Protein AF-0000000079738239 (afdb_homodimer)

Secondary structure (DSSP, 8-state):
------------TTSHHHHHHHHHHHHHHHHHH----EEEEEETHHHHHHHHHGGG-TTEEEEEEES---SHHHHHHHHHHHHHHHH--S-EEEEEETT-SSS-HHHHHHHHTT--S-EEEEEETT--HHHHTSGGGHHHHHHHHHHHHHH-/------------TTSHHHHHHHHHHHHHHHHHH----EEEEEETHHHHHHHHHGGG-TTEEEEEEES---SHHHHHHHHHHHHHHHH--S-EEEEEETT-SSS-HHHHHHHHTT--S-EEEEEETT--HHHHTSGGGHHHHHHHHHHHHHH-

Radius of gyration: 19.68 Å; Cα contacts (8 Å, |Δi|>4): 559; chains: 2; bounding box: 72×51×42 Å

Structure (mmCIF, N/CA/C/O backbone):
data_AF-0000000079738239-model_v1
#
loop_
_entity.id
_entity.type
_entity.pdbx_description
1 polymer 'KANL3/Tex30 alpha/beta hydrolase-like domain-containing protein'
#
loop_
_atom_site.group_PDB
_atom_site.id
_atom_site.type_symbol
_atom_site.label_atom_id
_atom_site.label_alt_id
_atom_site.label_comp_id
_atom_site.label_asym_id
_atom_site.label_entity_id
_atom_site.label_seq_id
_atom_site.pdbx_PDB_ins_code
_atom_site.Cartn_x
_atom_site.Cartn_y
_atom_site.Cartn_z
_atom_site.occupancy
_atom_site.B_iso_or_equiv
_atom_site.auth_seq_id
_atom_site.auth_comp_id
_atom_site.auth_asym_id
_atom_site.auth_atom_id
_atom_site.pdbx_PDB_model_num
ATOM 1 N N . MET A 1 1 ? -34.75 -11 -15.609 1 19.75 1 MET A N 1
ATOM 2 C CA . MET A 1 1 ? -34.906 -10.289 -14.344 1 19.75 1 MET A CA 1
ATOM 3 C C . MET A 1 1 ? -33.781 -10.656 -13.383 1 19.75 1 MET A C 1
ATOM 5 O O . MET A 1 1 ? -33.844 -11.695 -12.711 1 19.75 1 MET A O 1
ATOM 9 N N . ARG A 1 2 ? -32.5 -10.789 -13.594 1 22.62 2 ARG A N 1
ATOM 10 C CA . ARG A 1 2 ? -31.469 -11.602 -12.977 1 22.62 2 ARG A CA 1
ATOM 11 C C . ARG A 1 2 ? -31.172 -11.133 -11.555 1 22.62 2 ARG A C 1
ATOM 13 O O . ARG A 1 2 ? -31.281 -9.938 -11.258 1 22.62 2 ARG A O 1
ATOM 20 N N . GLY A 1 3 ? -31.328 -11.898 -10.414 1 23.42 3 GLY A N 1
ATOM 21 C CA . GLY A 1 3 ? -31.375 -11.695 -8.977 1 23.42 3 GLY A CA 1
ATOM 22 C C . GLY A 1 3 ? -30.156 -10.977 -8.43 1 23.42 3 GLY A C 1
ATOM 23 O O . GLY A 1 3 ? -29.016 -11.305 -8.789 1 23.42 3 GLY A O 1
ATOM 24 N N . ALA A 1 4 ? -30.125 -9.68 -8.102 1 28.42 4 ALA A N 1
ATOM 25 C CA . ALA A 1 4 ? -29.266 -8.797 -7.328 1 28.42 4 ALA A CA 1
ATOM 26 C C . ALA A 1 4 ? -28.828 -9.461 -6.027 1 28.42 4 ALA A C 1
ATOM 28 O O . ALA A 1 4 ? -29.578 -9.484 -5.051 1 28.42 4 ALA A O 1
ATOM 29 N N . GLY A 1 5 ? -28.297 -10.633 -5.973 1 27.19 5 GLY A N 1
ATOM 30 C CA . GLY A 1 5 ? -28 -11.312 -4.719 1 27.19 5 GLY A CA 1
ATOM 31 C C . GLY A 1 5 ? -27.188 -10.469 -3.758 1 27.19 5 GLY A C 1
ATOM 32 O O . GLY A 1 5 ? -26.266 -9.773 -4.172 1 27.19 5 GLY A O 1
ATOM 33 N N . ARG A 1 6 ? -27.719 -9.945 -2.582 1 29.62 6 ARG A N 1
ATOM 34 C CA . ARG A 1 6 ? -27.297 -9.219 -1.387 1 29.62 6 ARG A CA 1
ATOM 35 C C . ARG A 1 6 ? -25.953 -9.75 -0.871 1 29.62 6 ARG A C 1
ATOM 37 O O . ARG A 1 6 ? -25.875 -10.883 -0.384 1 29.62 6 ARG A O 1
ATOM 44 N N . SER A 1 7 ? -24.938 -9.695 -1.582 1 32.03 7 SER A N 1
ATOM 45 C CA . SER A 1 7 ? -23.703 -10.117 -0.936 1 32.03 7 SER A CA 1
ATOM 46 C C . SER A 1 7 ? -23.531 -9.453 0.425 1 32.03 7 SER A C 1
ATOM 48 O O . SER A 1 7 ? -23.375 -8.234 0.511 1 32.03 7 SER A O 1
ATOM 50 N N . THR A 1 8 ? -24.219 -9.68 1.396 1 33.97 8 THR A N 1
ATOM 51 C CA . THR A 1 8 ? -24.203 -9.297 2.803 1 33.97 8 THR A CA 1
ATOM 52 C C . THR A 1 8 ? -22.797 -9.383 3.379 1 33.97 8 THR A C 1
ATOM 54 O O . THR A 1 8 ? -22.625 -9.484 4.594 1 33.97 8 THR A O 1
ATOM 57 N N . GLY A 1 9 ? -21.766 -9.492 2.582 1 34.25 9 GLY A N 1
ATOM 58 C CA . GLY A 1 9 ? -20.484 -9.75 3.213 1 34.25 9 GLY A CA 1
ATOM 59 C C . GLY A 1 9 ? -20.016 -8.602 4.082 1 34.25 9 GLY A C 1
ATOM 60 O O . GLY A 1 9 ? -20.156 -7.43 3.713 1 34.25 9 GLY A O 1
ATOM 61 N N . ARG A 1 10 ? -20.219 -8.766 5.309 1 40.03 10 ARG A N 1
ATOM 62 C CA . ARG A 1 10 ? -19.625 -7.844 6.273 1 40.03 10 ARG A CA 1
ATOM 63 C C . ARG A 1 10 ? -18.203 -7.461 5.863 1 40.03 10 ARG A C 1
ATOM 65 O O . ARG A 1 10 ? -17.406 -8.32 5.477 1 40.03 10 ARG A O 1
ATOM 72 N N . PRO A 1 11 ? -18.031 -6.191 5.535 1 48.28 11 PRO A N 1
ATOM 73 C CA . PRO A 1 11 ? -16.672 -5.77 5.18 1 48.28 11 PRO A CA 1
ATOM 74 C C . PRO A 1 11 ? -15.602 -6.379 6.082 1 48.28 11 PRO A C 1
ATOM 76 O O . PRO A 1 11 ? -15.781 -6.441 7.301 1 48.28 11 PRO A O 1
ATOM 79 N N . SER A 1 12 ? -14.883 -7.473 5.578 1 50.94 12 SER A N 1
ATOM 80 C CA . SER A 1 12 ? -13.82 -8.102 6.355 1 50.94 12 SER A CA 1
ATOM 81 C C . SER A 1 12 ? -12.727 -7.098 6.711 1 50.94 12 SER A C 1
ATOM 83 O O . SER A 1 12 ? -12.352 -6.262 5.887 1 50.94 12 SER A O 1
ATOM 85 N N . ILE A 1 13 ? -12.391 -6.938 7.988 1 61.56 13 ILE A N 1
ATOM 86 C CA . ILE A 1 13 ? -11.414 -5.984 8.5 1 61.56 13 ILE A CA 1
ATOM 87 C C . ILE A 1 13 ? -10 -6.48 8.195 1 61.56 13 ILE A C 1
ATOM 89 O O . ILE A 1 13 ? -9.016 -5.895 8.656 1 61.56 13 ILE A O 1
ATOM 93 N N . THR A 1 14 ? -9.93 -7.609 7.301 1 69.25 14 THR A N 1
ATOM 94 C CA . THR A 1 14 ? -8.594 -8.133 7.012 1 69.25 14 THR A CA 1
ATOM 95 C C . THR A 1 14 ? -8.305 -8.062 5.512 1 69.25 14 THR A C 1
ATOM 97 O O . THR A 1 14 ? -7.34 -8.656 5.035 1 69.25 14 THR A O 1
ATOM 100 N N . GLY A 1 15 ? -9.164 -7.488 4.758 1 79.19 15 GLY A N 1
ATOM 101 C CA . GLY A 1 15 ? -8.898 -7.312 3.34 1 79.19 15 GLY A CA 1
ATOM 102 C C . GLY A 1 15 ? -9.422 -8.453 2.488 1 79.19 15 GLY A C 1
ATOM 103 O O . GLY A 1 15 ? -9.141 -8.523 1.29 1 79.19 15 GLY A O 1
ATOM 104 N N . PHE A 1 16 ? -10.203 -9.375 3.027 1 84.25 16 PHE A N 1
ATOM 105 C CA . PHE A 1 16 ? -10.672 -10.508 2.242 1 84.25 16 PHE A CA 1
ATOM 106 C C . PHE A 1 16 ? -11.711 -10.07 1.219 1 84.25 16 PHE A C 1
ATOM 108 O O . PHE A 1 16 ? -11.828 -10.664 0.144 1 84.25 16 PHE A O 1
ATOM 115 N N . SER A 1 17 ? -12.469 -9.07 1.578 1 86.56 17 SER A N 1
ATOM 116 C CA . SER A 1 17 ? -13.375 -8.531 0.57 1 86.56 17 SER A CA 1
ATOM 117 C C . SER A 1 17 ? -12.602 -8.008 -0.64 1 86.56 17 SER A C 1
ATOM 119 O O . SER A 1 17 ? -13.07 -8.125 -1.775 1 86.56 17 SER A O 1
ATOM 121 N N . GLU A 1 18 ? -11.453 -7.57 -0.411 1 90.31 18 GLU A N 1
ATOM 122 C CA . GLU A 1 18 ? -10.586 -7.078 -1.482 1 90.31 18 GLU A CA 1
ATOM 123 C C . GLU A 1 18 ? -10.125 -8.211 -2.387 1 90.31 18 GLU A C 1
ATOM 125 O O . GLU A 1 18 ? -9.898 -8.016 -3.582 1 90.31 18 GLU A O 1
ATOM 130 N N . VAL A 1 19 ? -10.016 -9.414 -1.801 1 94.44 19 VAL A N 1
ATOM 131 C CA . VAL A 1 19 ? -9.625 -10.578 -2.596 1 94.44 19 VAL A CA 1
ATOM 132 C C . VAL A 1 19 ? -10.703 -10.875 -3.637 1 94.44 19 VAL A C 1
ATOM 134 O O . VAL A 1 19 ? -10.391 -11.133 -4.801 1 94.44 19 VAL A O 1
ATOM 137 N N . ASN A 1 20 ? -11.914 -10.734 -3.201 1 92.62 20 ASN A N 1
ATOM 138 C CA . ASN A 1 20 ? -13.031 -10.961 -4.117 1 92.62 20 ASN A CA 1
ATOM 139 C C . ASN A 1 20 ? -13.031 -9.953 -5.262 1 92.62 20 ASN A C 1
ATOM 141 O O . ASN A 1 20 ? -13.422 -10.273 -6.383 1 92.62 20 ASN A O 1
ATOM 145 N N . ASP A 1 21 ? -12.648 -8.766 -4.973 1 90.38 21 ASP A N 1
ATOM 146 C CA . ASP A 1 21 ? -12.539 -7.75 -6.02 1 90.38 21 ASP A CA 1
ATOM 147 C C . ASP A 1 21 ? -11.523 -8.164 -7.078 1 90.38 21 ASP A C 1
ATOM 149 O O . ASP A 1 21 ? -11.758 -8 -8.273 1 90.38 21 ASP A O 1
ATOM 153 N N . VAL A 1 22 ? -10.391 -8.75 -6.66 1 94.5 22 VAL A N 1
ATOM 154 C CA . VAL A 1 22 ? -9.359 -9.211 -7.582 1 94.5 22 VAL A CA 1
ATOM 155 C C . VAL A 1 22 ? -9.914 -10.344 -8.445 1 94.5 22 VAL A C 1
ATOM 157 O O . VAL A 1 22 ? -9.758 -10.328 -9.672 1 94.5 22 VAL A O 1
ATOM 160 N N . VAL A 1 23 ? -10.617 -11.234 -7.781 1 96 23 VAL A N 1
ATOM 161 C CA . VAL A 1 23 ? -11.195 -12.375 -8.492 1 96 23 VAL A CA 1
ATOM 162 C C . VAL A 1 23 ? -12.211 -11.875 -9.523 1 96 23 VAL A C 1
ATOM 164 O O . VAL A 1 23 ? -12.18 -12.305 -10.68 1 96 23 VAL A O 1
ATOM 167 N N . SER A 1 24 ? -12.977 -10.922 -9.133 1 92.94 24 SER A N 1
ATOM 168 C CA . SER A 1 24 ? -14.023 -10.391 -10.008 1 92.94 24 SER A CA 1
ATOM 169 C C . SER A 1 24 ? -13.414 -9.703 -11.227 1 92.94 24 SER A C 1
ATOM 171 O O . SER A 1 24 ? -13.922 -9.852 -12.344 1 92.94 24 SER A O 1
ATOM 173 N N . VAL A 1 25 ? -12.367 -8.977 -11.062 1 92.88 25 VAL A N 1
ATOM 174 C CA . VAL A 1 25 ? -11.719 -8.273 -12.164 1 92.88 25 VAL A CA 1
ATOM 175 C C . VAL A 1 25 ? -11.102 -9.289 -13.133 1 92.88 25 VAL A C 1
ATOM 177 O O . VAL A 1 25 ? -11.188 -9.117 -14.352 1 92.88 25 VAL A O 1
ATOM 180 N N . CYS A 1 26 ? -10.531 -10.367 -12.609 1 95.44 26 CYS A N 1
ATOM 181 C CA . CYS A 1 26 ? -9.961 -11.406 -13.461 1 95.44 26 CYS A CA 1
ATOM 182 C C . CYS A 1 26 ? -11.047 -12.102 -14.273 1 95.44 26 CYS A C 1
ATOM 184 O O . CYS A 1 26 ? -10.883 -12.336 -15.469 1 95.44 26 CYS A O 1
ATOM 186 N N . GLN A 1 27 ? -12.109 -12.391 -13.594 1 95.94 27 GLN A N 1
ATOM 187 C CA . GLN A 1 27 ? -13.227 -13.031 -14.289 1 95.94 27 GLN A CA 1
ATOM 188 C C . GLN A 1 27 ? -13.781 -12.125 -15.383 1 95.94 27 GLN A C 1
ATOM 190 O O . GLN A 1 27 ? -14.078 -12.594 -16.484 1 95.94 27 GLN A O 1
ATOM 195 N N . TRP A 1 28 ? -13.914 -10.859 -15.023 1 92.19 28 TRP A N 1
ATOM 196 C CA . TRP A 1 28 ? -14.367 -9.891 -16.016 1 92.19 28 TRP A CA 1
ATOM 197 C C . TRP A 1 28 ? -13.438 -9.875 -17.219 1 92.19 28 TRP A C 1
ATOM 199 O O . TRP A 1 28 ? -13.898 -9.883 -18.359 1 92.19 28 TRP A O 1
ATOM 209 N N . ALA A 1 29 ? -12.133 -9.891 -17.031 1 94.25 29 ALA A N 1
ATOM 210 C CA . ALA A 1 29 ? -11.133 -9.852 -18.109 1 94.25 29 ALA A CA 1
ATOM 211 C C . ALA A 1 29 ? -11.211 -11.109 -18.969 1 94.25 29 ALA A C 1
ATOM 213 O O . ALA A 1 29 ? -11.109 -11.039 -20.188 1 94.25 29 ALA A O 1
ATOM 214 N N . THR A 1 30 ? -11.398 -12.227 -18.281 1 95.69 30 THR A N 1
ATOM 215 C CA . THR A 1 30 ? -11.516 -13.484 -19 1 95.69 30 THR A CA 1
ATOM 216 C C . THR A 1 30 ? -12.75 -13.492 -19.891 1 95.69 30 THR A C 1
ATOM 218 O O . THR A 1 30 ? -12.68 -13.883 -21.062 1 95.69 30 THR A O 1
ATOM 221 N N . ARG A 1 31 ? -13.773 -12.953 -19.391 1 95.44 31 ARG A N 1
ATOM 222 C CA . ARG A 1 31 ? -15.055 -13 -20.078 1 95.44 31 ARG A CA 1
ATOM 223 C C . ARG A 1 31 ? -15.125 -11.945 -21.172 1 95.44 31 ARG A C 1
ATOM 225 O O . ARG A 1 31 ? -15.648 -12.203 -22.266 1 95.44 31 ARG A O 1
ATOM 232 N N . ASN A 1 32 ? -14.531 -10.789 -20.938 1 93.81 32 ASN A N 1
ATOM 233 C CA . ASN A 1 32 ? -14.789 -9.656 -21.812 1 93.81 32 ASN A CA 1
ATOM 234 C C . ASN A 1 32 ? -13.602 -9.367 -22.719 1 93.81 32 ASN A C 1
ATOM 236 O O . ASN A 1 32 ? -13.758 -8.758 -23.781 1 93.81 32 ASN A O 1
ATOM 240 N N . LEU A 1 33 ? -12.445 -9.805 -22.328 1 94.06 33 LEU A N 1
ATOM 241 C CA . LEU A 1 33 ? -11.242 -9.523 -23.109 1 94.06 33 LEU A CA 1
ATOM 242 C C . LEU A 1 33 ? -10.602 -10.812 -23.609 1 94.06 33 LEU A C 1
ATOM 244 O O . LEU A 1 33 ? -9.531 -10.773 -24.219 1 94.06 33 LEU A O 1
ATOM 248 N N . ASN A 1 34 ? -11.172 -11.891 -23.266 1 95 34 ASN A N 1
ATOM 249 C CA . ASN A 1 34 ? -10.641 -13.195 -23.625 1 95 34 ASN A CA 1
ATOM 250 C C . ASN A 1 34 ? -9.234 -13.398 -23.062 1 95 34 ASN A C 1
ATOM 252 O O . ASN A 1 34 ? -8.367 -13.961 -23.734 1 95 34 ASN A O 1
ATOM 256 N N . ALA A 1 35 ? -9.016 -12.891 -21.906 1 93 35 ALA A N 1
ATOM 257 C CA . ALA A 1 35 ? -7.734 -13.086 -21.234 1 93 35 ALA A CA 1
ATOM 258 C C . ALA A 1 35 ? -7.598 -14.516 -20.719 1 93 35 ALA A C 1
ATOM 260 O O . ALA A 1 35 ? -8.312 -14.93 -19.812 1 93 35 ALA A O 1
ATOM 261 N N . ASN A 1 36 ? -6.672 -15.195 -21.266 1 95.56 36 ASN A N 1
ATOM 262 C CA . ASN A 1 36 ? -6.531 -16.594 -20.891 1 95.56 36 ASN A CA 1
ATOM 263 C C . ASN A 1 36 ? -5.23 -16.844 -20.141 1 95.56 36 ASN A C 1
ATOM 265 O O . ASN A 1 36 ? -4.988 -17.953 -19.656 1 95.56 36 ASN A O 1
ATOM 269 N N . ARG A 1 37 ? -4.359 -15.891 -20.109 1 97.38 37 ARG A N 1
ATOM 270 C CA . ARG A 1 37 ? -3.143 -15.883 -19.312 1 97.38 37 ARG A CA 1
ATOM 271 C C . ARG A 1 37 ? -3.014 -14.578 -18.531 1 97.38 37 ARG A C 1
ATOM 273 O O . ARG A 1 37 ? -2.846 -13.508 -19.125 1 97.38 37 ARG A O 1
ATOM 280 N N . ILE A 1 38 ? -3.078 -14.68 -17.234 1 97.44 38 ILE A N 1
ATOM 281 C CA . ILE A 1 38 ? -3.09 -13.492 -16.391 1 97.44 38 ILE A CA 1
ATOM 282 C C . ILE A 1 38 ? -1.938 -13.562 -15.383 1 97.44 38 ILE A C 1
ATOM 284 O O . ILE A 1 38 ? -1.683 -14.617 -14.797 1 97.44 38 ILE A O 1
ATOM 288 N N . LEU A 1 39 ? -1.165 -12.562 -15.305 1 98.62 39 LEU A N 1
ATOM 289 C CA . LEU A 1 39 ? -0.191 -12.375 -14.234 1 98.62 39 LEU A CA 1
ATOM 290 C C . LEU A 1 39 ? -0.732 -11.43 -13.164 1 98.62 39 LEU A C 1
ATOM 292 O O . LEU A 1 39 ? -1.151 -10.312 -13.477 1 98.62 39 LEU A O 1
ATOM 296 N N . LEU A 1 40 ? -0.813 -11.859 -11.945 1 98.31 40 LEU A N 1
ATOM 297 C CA . LEU A 1 40 ? -1.157 -10.953 -10.859 1 98.31 40 LEU A CA 1
ATOM 298 C C . LEU A 1 40 ? 0.093 -10.289 -10.281 1 98.31 40 LEU A C 1
ATOM 300 O O . LEU A 1 40 ? 1.085 -10.969 -10 1 98.31 40 LEU A O 1
ATOM 304 N N . VAL A 1 41 ? 0.084 -8.977 -10.227 1 97.81 41 VAL A N 1
ATOM 305 C CA . VAL A 1 41 ? 1.136 -8.188 -9.594 1 97.81 41 VAL A CA 1
ATOM 306 C C . VAL A 1 41 ? 0.562 -7.41 -8.414 1 97.81 41 VAL A C 1
ATOM 308 O O . VAL A 1 41 ? -0.485 -6.766 -8.531 1 97.81 41 VAL A O 1
ATOM 311 N N . GLY A 1 42 ? 1.183 -7.566 -7.246 1 96.38 42 GLY A N 1
ATOM 312 C CA . GLY A 1 42 ? 0.757 -6.816 -6.074 1 96.38 42 GLY A CA 1
ATOM 313 C C . GLY A 1 42 ? 1.908 -6.172 -5.328 1 96.38 42 GLY A C 1
ATOM 314 O O . GLY A 1 42 ? 3.008 -6.727 -5.27 1 96.38 42 GLY A O 1
ATOM 315 N N . SER A 1 43 ? 1.628 -5.008 -4.773 1 94.5 43 SER A N 1
ATOM 316 C CA . SER A 1 43 ? 2.611 -4.301 -3.959 1 94.5 43 SER A CA 1
ATOM 317 C C . SER A 1 43 ? 2.129 -4.145 -2.52 1 94.5 43 SER A C 1
ATOM 319 O O . SER A 1 43 ? 0.95 -3.875 -2.281 1 94.5 43 SER A O 1
ATOM 321 N N . SER A 1 44 ? 3.039 -4.293 -1.588 1 94.38 44 SER A N 1
ATOM 322 C CA . SER A 1 44 ? 2.756 -4.086 -0.171 1 94.38 44 SER A CA 1
ATOM 323 C C . SER A 1 44 ? 1.517 -4.863 0.264 1 94.38 44 SER A C 1
ATOM 325 O O . SER A 1 44 ? 1.439 -6.078 0.072 1 94.38 44 SER A O 1
ATOM 327 N N . ALA A 1 45 ? 0.497 -4.246 0.794 1 90.94 45 ALA A N 1
ATOM 328 C CA . ALA A 1 45 ? -0.743 -4.914 1.181 1 90.94 45 ALA A CA 1
ATOM 329 C C . ALA A 1 45 ? -1.423 -5.551 -0.028 1 90.94 45 ALA A C 1
ATOM 331 O O . ALA A 1 45 ? -2.057 -6.602 0.091 1 90.94 45 ALA A O 1
ATOM 332 N N . GLY A 1 46 ? -1.288 -4.891 -1.174 1 93.75 46 GLY A N 1
ATOM 333 C CA . GLY A 1 46 ? -1.842 -5.434 -2.404 1 93.75 46 GLY A CA 1
ATOM 334 C C . GLY A 1 46 ? -1.232 -6.766 -2.797 1 93.75 46 GLY A C 1
ATOM 335 O O . GLY A 1 46 ? -1.877 -7.578 -3.465 1 93.75 46 GLY A O 1
ATOM 336 N N . ALA A 1 47 ? 0.007 -6.957 -2.381 1 96.56 47 ALA A N 1
ATOM 337 C CA . ALA A 1 47 ? 0.648 -8.242 -2.652 1 96.56 47 ALA A CA 1
ATOM 338 C C . ALA A 1 47 ? -0.029 -9.367 -1.877 1 96.56 47 ALA A C 1
ATOM 340 O O . ALA A 1 47 ? -0.254 -10.453 -2.416 1 96.56 47 ALA A O 1
ATOM 341 N N . ALA A 1 48 ? -0.343 -9.109 -0.608 1 95.75 48 ALA A N 1
ATOM 342 C CA . ALA A 1 48 ? -1.03 -10.109 0.203 1 95.75 48 ALA A CA 1
ATOM 343 C C . ALA A 1 48 ? -2.404 -10.438 -0.376 1 95.75 48 ALA A C 1
ATOM 345 O O . ALA A 1 48 ? -2.785 -11.602 -0.467 1 95.75 48 ALA A O 1
ATOM 346 N N . ILE A 1 49 ? -3.08 -9.422 -0.812 1 95.06 49 ILE A N 1
ATOM 347 C CA . ILE A 1 49 ? -4.426 -9.578 -1.354 1 95.06 49 ILE A CA 1
ATOM 348 C C . ILE A 1 49 ? -4.363 -10.336 -2.682 1 95.06 49 ILE A C 1
ATOM 350 O O . ILE A 1 49 ? -5.051 -11.344 -2.863 1 95.06 49 ILE A O 1
ATOM 354 N N . ALA A 1 50 ? -3.541 -9.883 -3.607 1 97.25 50 ALA A N 1
ATOM 355 C CA . ALA A 1 50 ? -3.4 -10.531 -4.906 1 97.25 50 ALA A CA 1
ATOM 356 C C . ALA A 1 50 ? -2.936 -11.977 -4.754 1 97.25 50 ALA A C 1
ATOM 358 O O . ALA A 1 50 ? -3.426 -12.867 -5.445 1 97.25 50 ALA A O 1
ATOM 359 N N . GLY A 1 51 ? -2.043 -12.211 -3.803 1 98.25 51 GLY A N 1
ATOM 360 C CA . GLY A 1 51 ? -1.549 -13.555 -3.547 1 98.25 51 GLY A CA 1
ATOM 361 C C . GLY A 1 51 ? -2.635 -14.516 -3.098 1 98.25 51 GLY A C 1
ATOM 362 O O . GLY A 1 51 ? -2.57 -15.711 -3.383 1 98.25 51 GLY A O 1
ATOM 363 N N . SER A 1 52 ? -3.561 -14 -2.443 1 97.88 52 SER A N 1
ATOM 364 C CA . SER A 1 52 ? -4.664 -14.805 -1.938 1 97.88 52 SER A CA 1
ATOM 365 C C . SER A 1 52 ? -5.613 -15.211 -3.061 1 97.88 52 SER A C 1
ATOM 367 O O . SER A 1 52 ? -6.395 -16.156 -2.912 1 97.88 52 SER A O 1
ATOM 369 N N . ALA A 1 53 ? -5.551 -14.523 -4.191 1 97.56 53 ALA A N 1
ATOM 370 C CA . ALA A 1 53 ? -6.496 -14.734 -5.285 1 97.56 53 ALA A CA 1
ATOM 371 C C . ALA A 1 53 ? -5.918 -15.68 -6.336 1 97.56 53 ALA A C 1
ATOM 373 O O . ALA A 1 53 ? -6.641 -16.172 -7.207 1 97.56 53 ALA A O 1
ATOM 374 N N . VAL A 1 54 ? -4.672 -16.016 -6.27 1 98.5 54 VAL A N 1
ATOM 375 C CA . VAL A 1 54 ? -3.902 -16.625 -7.344 1 98.5 54 VAL A CA 1
ATOM 376 C C . VAL A 1 54 ? -4.566 -17.938 -7.773 1 98.5 54 VAL A C 1
ATOM 378 O O . VAL A 1 54 ? -4.816 -18.156 -8.961 1 98.5 54 VAL A O 1
ATOM 381 N N . ASP A 1 55 ? -5.004 -18.75 -6.797 1 98.38 55 ASP A N 1
ATOM 382 C CA . ASP A 1 55 ? -5.488 -20.078 -7.141 1 98.38 55 ASP A CA 1
ATOM 383 C C . ASP A 1 55 ? -7.004 -20.078 -7.332 1 98.38 55 ASP A C 1
ATOM 385 O O . ASP A 1 55 ? -7.602 -21.125 -7.602 1 98.38 55 ASP A O 1
ATOM 389 N N . GLN A 1 56 ? -7.598 -18.969 -7.207 1 97.62 56 GLN A N 1
ATOM 390 C CA . GLN A 1 56 ? -9.047 -18.875 -7.355 1 97.62 56 GLN A CA 1
ATOM 391 C C . GLN A 1 56 ? -9.438 -18.656 -8.812 1 97.62 56 GLN A C 1
ATOM 393 O O . GLN A 1 56 ? -10.617 -18.734 -9.164 1 97.62 56 GLN A O 1
ATOM 398 N N . ILE A 1 57 ? -8.438 -18.328 -9.625 1 96.25 57 ILE A N 1
ATOM 399 C CA . ILE A 1 57 ? -8.656 -18.062 -11.039 1 96.25 57 ILE A CA 1
ATOM 400 C C . ILE A 1 57 ? -7.762 -18.953 -11.883 1 96.25 57 ILE A C 1
ATOM 402 O O . ILE A 1 57 ? -6.535 -18.844 -11.844 1 96.25 57 ILE A O 1
ATOM 406 N N . LYS A 1 58 ? -8.297 -19.766 -12.648 1 97.06 58 LYS A N 1
ATOM 407 C CA . LYS A 1 58 ? -7.559 -20.734 -13.445 1 97.06 58 LYS A CA 1
ATOM 408 C C . LYS A 1 58 ? -6.613 -20.047 -14.43 1 97.06 58 LYS A C 1
ATOM 410 O O . LYS A 1 58 ? -5.516 -20.531 -14.688 1 97.06 58 LYS A O 1
ATOM 415 N N . GLU A 1 59 ? -7.008 -18.906 -14.898 1 97.69 59 GLU A N 1
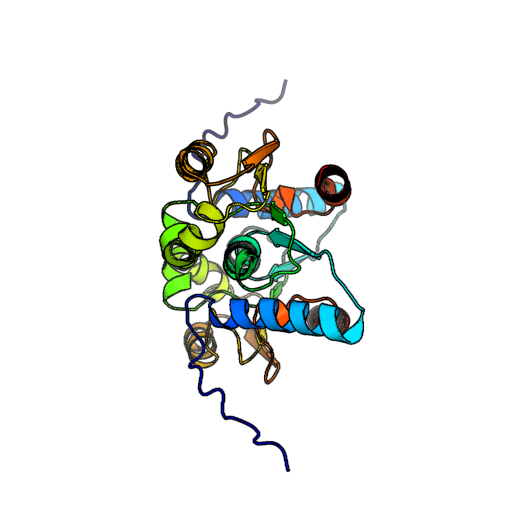ATOM 416 C CA . GLU A 1 59 ? -6.281 -18.203 -15.953 1 97.69 59 GLU A CA 1
ATOM 417 C C . GLU A 1 59 ? -5.066 -17.469 -15.391 1 97.69 59 GLU A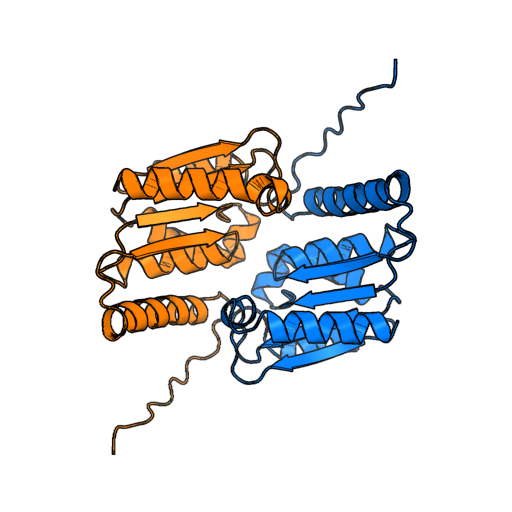 C 1
ATOM 419 O O . GLU A 1 59 ? -4.207 -17 -16.141 1 97.69 59 GLU A O 1
ATOM 424 N N . VAL A 1 60 ? -4.969 -17.375 -14.109 1 98.38 60 VAL A N 1
ATOM 425 C CA . VAL A 1 60 ? -3.762 -16.797 -13.516 1 98.38 60 VAL A CA 1
ATOM 426 C C . VAL A 1 60 ? -2.609 -17.797 -13.633 1 98.38 60 VAL A C 1
ATOM 428 O O . VAL A 1 60 ? -2.725 -18.938 -13.188 1 98.38 60 VAL A O 1
ATOM 431 N N . ILE A 1 61 ? -1.49 -17.312 -14.195 1 98.38 61 ILE A N 1
ATOM 432 C CA . ILE A 1 61 ? -0.428 -18.266 -14.508 1 98.38 61 ILE A CA 1
ATOM 433 C C . ILE A 1 61 ? 0.818 -17.938 -13.695 1 98.38 61 ILE A C 1
ATOM 435 O O . ILE A 1 61 ? 1.824 -18.641 -13.766 1 98.38 61 ILE A O 1
ATOM 439 N N . GLY A 1 62 ? 0.811 -16.828 -12.906 1 98.69 62 GLY A N 1
ATOM 440 C CA . GLY A 1 62 ? 1.941 -16.406 -12.094 1 98.69 62 GLY A CA 1
ATOM 441 C C . GLY A 1 62 ? 1.632 -15.211 -11.203 1 98.69 62 GLY A C 1
ATOM 442 O O . GLY A 1 62 ? 0.552 -14.625 -11.297 1 98.69 62 GLY A O 1
ATOM 443 N N . PHE A 1 63 ? 2.594 -14.922 -10.375 1 98.81 63 PHE A N 1
ATOM 444 C CA . PHE A 1 63 ? 2.43 -13.883 -9.367 1 98.81 63 PHE A CA 1
ATOM 445 C C . PHE A 1 63 ? 3.74 -13.141 -9.133 1 98.81 63 PHE A C 1
ATOM 447 O O . PHE A 1 63 ? 4.809 -13.75 -9.086 1 98.81 63 PHE A O 1
ATOM 454 N N . VAL A 1 64 ? 3.652 -11.805 -9.094 1 98.88 64 VAL A N 1
ATOM 455 C CA . VAL A 1 64 ? 4.797 -10.984 -8.719 1 98.88 64 VAL A CA 1
ATOM 456 C C . VAL A 1 64 ? 4.438 -10.117 -7.512 1 98.88 64 VAL A C 1
ATOM 458 O O . VAL A 1 64 ? 3.422 -9.422 -7.52 1 98.88 64 VAL A O 1
ATOM 461 N N . SER A 1 65 ? 5.227 -10.227 -6.516 1 98.5 65 SER A N 1
ATOM 462 C CA . SER A 1 65 ? 5.078 -9.391 -5.324 1 98.5 65 SER A CA 1
ATOM 463 C C . SER A 1 65 ? 6.152 -8.305 -5.273 1 98.5 65 SER A C 1
ATOM 465 O O . SER A 1 65 ? 7.336 -8.586 -5.473 1 98.5 65 SER A O 1
ATOM 467 N N . LEU A 1 66 ? 5.746 -7.113 -5.035 1 97.62 66 LEU A N 1
ATOM 468 C CA . LEU A 1 66 ? 6.641 -6.004 -4.723 1 97.62 66 LEU A CA 1
ATOM 469 C C . LEU A 1 66 ? 6.516 -5.602 -3.258 1 97.62 66 LEU A C 1
ATOM 471 O O . LEU A 1 66 ? 5.586 -4.879 -2.885 1 97.62 66 LEU A O 1
ATOM 475 N N . GLY A 1 67 ? 7.434 -6.133 -2.432 1 96.31 67 GLY A N 1
ATOM 476 C CA . GLY A 1 67 ? 7.391 -5.816 -1.014 1 96.31 67 GLY A CA 1
ATOM 477 C C . GLY A 1 67 ? 6.305 -6.566 -0.267 1 96.31 67 GLY A C 1
ATOM 478 O O . GLY A 1 67 ? 5.504 -5.961 0.449 1 96.31 67 GLY A O 1
ATOM 479 N N . TYR A 1 68 ? 6.262 -7.898 -0.365 1 97.38 68 TYR A N 1
ATOM 480 C CA . TYR A 1 68 ? 5.266 -8.703 0.336 1 97.38 68 TYR A CA 1
ATOM 481 C C . TYR A 1 68 ? 5.402 -8.547 1.846 1 97.38 68 TYR A C 1
ATOM 483 O O . TYR A 1 68 ? 6.5 -8.664 2.393 1 97.38 68 TYR A O 1
ATOM 491 N N . PRO A 1 69 ? 4.34 -8.344 2.523 1 94.19 69 PRO A N 1
ATOM 492 C CA . PRO A 1 69 ? 4.418 -8.062 3.959 1 94.19 69 PRO A CA 1
ATOM 493 C C . PRO A 1 69 ? 4.457 -9.328 4.809 1 94.19 69 PRO A C 1
ATOM 495 O O . PRO A 1 69 ? 3.475 -9.664 5.473 1 94.19 69 PRO A O 1
ATOM 498 N N . PHE A 1 70 ? 5.633 -9.898 5.008 1 95.5 70 PHE A N 1
ATOM 499 C CA . PHE A 1 70 ? 5.84 -11.125 5.77 1 95.5 70 PHE A CA 1
ATOM 500 C C . PHE A 1 70 ? 6.336 -10.82 7.176 1 95.5 70 PHE A C 1
ATOM 502 O O . PHE A 1 70 ? 6.504 -11.727 7.996 1 95.5 70 PHE A O 1
ATOM 509 N N . GLY A 1 71 ? 6.586 -9.594 7.445 1 92.94 71 GLY A N 1
ATOM 510 C CA . GLY A 1 71 ? 7.148 -9.258 8.742 1 92.94 71 GLY A CA 1
ATOM 511 C C . GLY A 1 71 ? 6.254 -9.648 9.906 1 92.94 71 GLY A C 1
ATOM 512 O O . GLY A 1 71 ? 5.051 -9.844 9.727 1 92.94 71 GLY A O 1
ATOM 513 N N . LEU A 1 72 ? 6.84 -9.711 11.102 1 89 72 LEU A N 1
ATOM 514 C CA . LEU A 1 72 ? 6.121 -10.172 12.289 1 89 72 LEU A CA 1
ATOM 515 C C . LEU A 1 72 ? 4.914 -9.281 12.57 1 89 72 LEU A C 1
ATOM 517 O O . LEU A 1 72 ? 3.791 -9.773 12.688 1 89 72 LEU A O 1
ATOM 521 N N . THR A 1 73 ? 5.121 -8.031 12.586 1 86.5 73 THR A N 1
ATOM 522 C CA . THR A 1 73 ? 4.023 -7.125 12.891 1 86.5 73 THR A CA 1
ATOM 523 C C . THR A 1 73 ? 3.012 -7.09 11.75 1 86.5 73 THR A C 1
ATOM 525 O O . THR A 1 73 ? 1.803 -7.051 11.984 1 86.5 73 THR A O 1
ATOM 528 N N . ALA A 1 74 ? 3.527 -7.121 10.547 1 87 74 ALA A N 1
ATOM 529 C CA . ALA A 1 74 ? 2.639 -7.137 9.383 1 87 74 ALA A CA 1
ATOM 530 C C . ALA A 1 74 ? 1.813 -8.422 9.344 1 87 74 ALA A C 1
ATOM 532 O O . ALA A 1 74 ? 0.692 -8.43 8.828 1 87 74 ALA A O 1
ATOM 533 N N . SER A 1 75 ? 2.246 -9.477 9.938 1 90.06 75 SER A N 1
ATOM 534 C CA . SER A 1 75 ? 1.568 -10.773 9.922 1 90.06 75 SER A CA 1
ATOM 535 C C . SER A 1 75 ? 0.303 -10.742 10.773 1 90.06 75 SER A C 1
ATOM 537 O O . SER A 1 75 ? -0.588 -11.578 10.602 1 90.06 75 SER A O 1
ATOM 539 N N . ILE A 1 76 ? 0.266 -9.82 11.586 1 84.94 76 ILE A N 1
ATOM 540 C CA . ILE A 1 76 ? -0.955 -9.664 12.367 1 84.94 76 ILE A CA 1
ATOM 541 C C . ILE A 1 76 ? -2.107 -9.266 11.445 1 84.94 76 ILE A C 1
ATOM 543 O O . ILE A 1 76 ? -3.236 -9.734 11.625 1 84.94 76 ILE A O 1
ATOM 547 N N . LEU A 1 77 ? -1.837 -8.523 10.484 1 84.56 77 LEU A N 1
ATOM 548 C CA . LEU A 1 77 ? -2.848 -8.047 9.547 1 84.56 77 LEU A CA 1
ATOM 549 C C . LEU A 1 77 ? -2.988 -9.008 8.367 1 84.56 77 LEU A C 1
ATOM 551 O O . LEU A 1 77 ? -4.094 -9.227 7.875 1 84.56 77 LEU A O 1
ATOM 555 N N . PHE A 1 78 ? -1.836 -9.602 7.973 1 91.25 78 PHE A N 1
ATOM 556 C CA . PHE A 1 78 ? -1.849 -10.273 6.684 1 91.25 78 PHE A CA 1
ATOM 557 C C . PHE A 1 78 ? -1.503 -11.75 6.84 1 91.25 78 PHE A C 1
ATOM 559 O O . PHE A 1 78 ? -1.434 -12.484 5.855 1 91.25 78 PHE A O 1
ATOM 566 N N . GLY A 1 79 ? -1.349 -12.25 8.078 1 92.5 79 GLY A N 1
ATOM 567 C CA . GLY A 1 79 ? -0.925 -13.617 8.305 1 92.5 79 GLY A CA 1
ATOM 568 C C . GLY A 1 79 ? -1.837 -14.641 7.66 1 92.5 79 GLY A C 1
ATOM 569 O O . GLY A 1 79 ? -1.366 -15.641 7.102 1 92.5 79 GLY A O 1
ATOM 570 N N . ARG A 1 80 ? -3.084 -14.367 7.648 1 92.69 80 ARG A N 1
ATOM 571 C CA . ARG A 1 80 ? -4.059 -15.305 7.09 1 92.69 80 ARG A CA 1
ATOM 572 C C . ARG A 1 80 ? -3.951 -15.367 5.57 1 92.69 80 ARG A C 1
ATOM 574 O O . ARG A 1 80 ? -4.441 -16.312 4.945 1 92.69 80 ARG A O 1
ATOM 581 N N . HIS A 1 81 ? -3.395 -14.367 5.004 1 95.06 81 HIS A N 1
ATOM 582 C CA . HIS A 1 81 ? -3.236 -14.32 3.553 1 95.06 81 HIS A CA 1
ATOM 583 C C . HIS A 1 81 ? -1.989 -15.07 3.107 1 95.06 81 HIS A C 1
ATOM 585 O O . HIS A 1 81 ? -1.884 -15.477 1.945 1 95.06 81 HIS A O 1
ATOM 591 N N . HIS A 1 82 ? -1.053 -15.328 4.023 1 97.06 82 HIS A N 1
ATOM 592 C CA . HIS A 1 82 ? 0.255 -15.859 3.648 1 97.06 82 HIS A CA 1
ATOM 593 C C . HIS A 1 82 ? 0.135 -17.25 3.049 1 97.06 82 HIS A C 1
ATOM 595 O O . HIS A 1 82 ? 0.805 -17.562 2.062 1 97.06 82 HIS A O 1
ATOM 601 N N . LYS A 1 83 ? -0.753 -18.062 3.631 1 96.94 83 LYS A N 1
ATOM 602 C CA . LYS A 1 83 ? -0.815 -19.469 3.268 1 96.94 83 LYS A CA 1
ATOM 603 C C . LYS A 1 83 ? -1.193 -19.641 1.799 1 96.94 83 LYS A C 1
ATOM 605 O O . LYS A 1 83 ? -0.752 -20.594 1.146 1 96.94 83 LYS A O 1
ATOM 610 N N . PHE A 1 84 ? -1.941 -18.781 1.24 1 97.44 84 PHE A N 1
ATOM 611 C CA . PHE A 1 84 ? -2.479 -18.953 -0.104 1 97.44 84 PHE A CA 1
ATOM 612 C C . PHE A 1 84 ? -1.368 -18.891 -1.145 1 97.44 84 PHE A C 1
ATOM 614 O O . PHE A 1 84 ? -1.277 -19.75 -2.018 1 97.44 84 PHE A O 1
ATOM 621 N N . ILE A 1 85 ? -0.455 -17.891 -0.979 1 98.19 85 ILE A N 1
ATOM 622 C CA . ILE A 1 85 ? 0.586 -17.766 -1.993 1 98.19 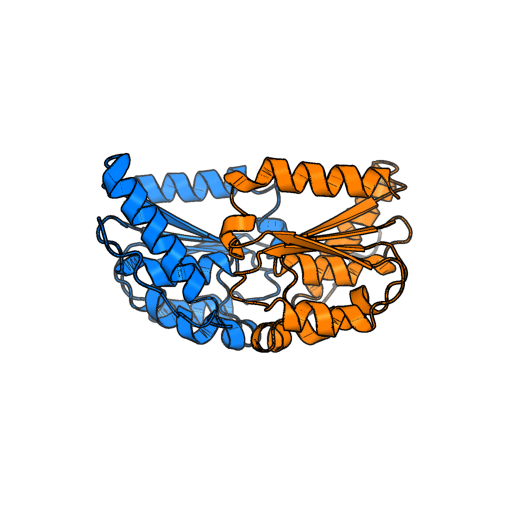85 ILE A CA 1
ATOM 623 C C . ILE A 1 85 ? 1.709 -18.766 -1.7 1 98.19 85 ILE A C 1
ATOM 625 O O . ILE A 1 85 ? 2.354 -19.266 -2.621 1 98.19 85 ILE A O 1
ATOM 629 N N . LEU A 1 86 ? 1.914 -19.062 -0.393 1 98.56 86 LEU A N 1
ATOM 630 C CA . LEU A 1 86 ? 2.957 -20.016 -0.019 1 98.56 86 LEU A CA 1
ATOM 631 C C . LEU A 1 86 ? 2.6 -21.422 -0.476 1 98.56 86 LEU A C 1
ATOM 633 O O . LEU A 1 86 ? 3.477 -22.203 -0.861 1 98.56 86 LEU A O 1
ATOM 637 N N . GLN A 1 87 ? 1.338 -21.75 -0.557 1 98.44 87 GLN A N 1
ATOM 638 C CA . GLN A 1 87 ? 0.895 -23.094 -0.914 1 98.44 87 GLN A CA 1
ATOM 639 C C . GLN A 1 87 ? 0.659 -23.219 -2.416 1 98.44 87 GLN A C 1
ATOM 641 O O . GLN A 1 87 ? 0.516 -24.328 -2.941 1 98.44 87 GLN A O 1
ATOM 646 N N . SER A 1 88 ? 0.565 -22.125 -3.117 1 98.69 88 SER A N 1
ATOM 647 C CA . SER A 1 88 ? 0.32 -22.172 -4.555 1 98.69 88 SER A CA 1
ATOM 648 C C . SER A 1 88 ? 1.501 -22.797 -5.297 1 98.69 88 SER A C 1
ATOM 650 O O . SER A 1 88 ? 2.656 -22.453 -5.027 1 98.69 88 SER A O 1
ATOM 652 N N . SER A 1 89 ? 1.235 -23.578 -6.234 1 98.5 89 SER A N 1
ATOM 653 C CA . SER A 1 89 ? 2.283 -24.188 -7.051 1 98.5 89 SER A CA 1
ATOM 654 C C . SER A 1 89 ? 2.621 -23.312 -8.258 1 98.5 89 SER A C 1
ATOM 656 O O . SER A 1 89 ? 3.566 -23.609 -8.992 1 98.5 89 SER A O 1
ATOM 658 N N . LYS A 1 90 ? 1.919 -22.25 -8.477 1 98.5 90 LYS A N 1
ATOM 659 C CA . LYS A 1 90 ? 2.148 -21.375 -9.633 1 98.5 90 LYS A CA 1
ATOM 660 C C . LYS A 1 90 ? 3.424 -20.562 -9.453 1 98.5 90 LYS A C 1
ATOM 662 O O . LYS A 1 90 ? 3.773 -20.172 -8.336 1 98.5 90 LYS A O 1
ATOM 667 N N . PRO A 1 91 ? 4.105 -20.234 -10.586 1 98.88 91 PRO A N 1
ATOM 668 C CA . PRO A 1 91 ? 5.34 -19.453 -10.5 1 98.88 91 PRO A CA 1
ATOM 669 C C . PRO A 1 91 ? 5.133 -18.094 -9.82 1 98.88 91 PRO A C 1
ATOM 671 O O . PRO A 1 91 ? 4.121 -17.438 -10.055 1 98.88 91 PRO A O 1
ATOM 674 N N . LYS A 1 92 ? 6.102 -17.781 -8.969 1 98.88 92 LYS A N 1
ATOM 675 C CA . LYS A 1 92 ? 5.996 -16.5 -8.266 1 98.88 92 LYS A CA 1
ATOM 676 C C . LYS A 1 92 ? 7.367 -15.859 -8.086 1 98.88 92 LYS A C 1
ATOM 678 O O . LYS A 1 92 ? 8.375 -16.562 -7.945 1 98.88 92 LYS A O 1
ATOM 683 N N . LEU A 1 93 ? 7.391 -14.562 -8.18 1 98.88 93 LEU A N 1
ATOM 684 C CA . LEU A 1 93 ? 8.562 -13.711 -7.984 1 98.88 93 LEU A CA 1
ATOM 685 C C . LEU A 1 93 ? 8.328 -12.711 -6.855 1 98.88 93 LEU A C 1
ATOM 687 O O . LEU A 1 93 ? 7.332 -11.984 -6.863 1 98.88 93 LEU A O 1
ATOM 691 N N . PHE A 1 94 ? 9.195 -12.773 -5.863 1 98.88 94 PHE A N 1
ATOM 692 C CA . PHE A 1 94 ? 9.18 -11.812 -4.762 1 98.88 94 PHE A CA 1
ATOM 693 C C . PHE A 1 94 ? 10.32 -10.812 -4.895 1 98.88 94 PHE A C 1
ATOM 695 O O . PHE A 1 94 ? 11.492 -11.188 -4.816 1 98.88 94 PHE A O 1
ATOM 702 N N . VAL A 1 95 ? 9.969 -9.539 -5.113 1 98.81 95 VAL A N 1
ATOM 703 C CA . VAL A 1 95 ? 10.93 -8.445 -5.188 1 98.81 95 VAL A CA 1
ATOM 704 C C . VAL A 1 95 ? 10.883 -7.633 -3.891 1 98.81 95 VAL A C 1
ATOM 706 O O . VAL A 1 95 ? 9.805 -7.309 -3.387 1 98.81 95 VAL A O 1
ATOM 709 N N . MET A 1 96 ? 12.047 -7.371 -3.346 1 98.12 96 MET A N 1
ATOM 710 C CA . MET A 1 96 ? 12.078 -6.645 -2.078 1 98.12 96 MET A CA 1
ATOM 711 C C . MET A 1 96 ? 13.383 -5.867 -1.927 1 98.12 96 MET A C 1
ATOM 713 O O . MET A 1 96 ? 14.445 -6.34 -2.334 1 98.12 96 MET A O 1
ATOM 717 N N . GLY A 1 97 ? 13.305 -4.641 -1.408 1 97.31 97 GLY A N 1
ATOM 718 C CA . GLY A 1 97 ? 14.5 -3.943 -0.964 1 97.31 97 GLY A CA 1
ATOM 719 C C . GLY A 1 97 ? 15.055 -4.488 0.336 1 97.31 97 GLY A C 1
ATOM 720 O O . GLY A 1 97 ? 14.305 -4.844 1.243 1 97.31 97 GLY A O 1
ATOM 721 N N . THR A 1 98 ? 16.359 -4.41 0.497 1 97.25 98 THR A N 1
ATOM 722 C CA . THR A 1 98 ? 16.969 -5.02 1.669 1 97.25 98 THR A CA 1
ATOM 723 C C . THR A 1 98 ? 16.797 -4.129 2.895 1 97.25 98 THR A C 1
ATOM 725 O O . THR A 1 98 ? 17.047 -4.562 4.023 1 97.25 98 THR A O 1
ATOM 728 N N . LYS A 1 99 ? 16.359 -2.906 2.676 1 94.69 99 LYS A N 1
ATOM 729 C CA . LYS A 1 99 ? 16.094 -1.987 3.779 1 94.69 99 LYS A CA 1
ATOM 730 C C . LYS A 1 99 ? 14.602 -1.782 3.977 1 94.69 99 LYS A C 1
ATOM 732 O O . LYS A 1 99 ? 14.164 -0.704 4.387 1 94.69 99 LYS A O 1
ATOM 737 N N . ASP A 1 100 ? 13.922 -2.836 3.584 1 94.38 100 ASP A N 1
ATOM 738 C CA . ASP A 1 100 ? 12.477 -2.803 3.818 1 94.38 100 ASP A CA 1
ATOM 739 C C . ASP A 1 100 ? 12.164 -2.699 5.309 1 94.38 100 ASP A C 1
ATOM 741 O O . ASP A 1 100 ? 12.594 -3.547 6.098 1 94.38 100 ASP A O 1
ATOM 745 N N . GLY A 1 101 ? 11.344 -1.759 5.695 1 89.88 101 GLY A N 1
ATOM 746 C CA . GLY A 1 101 ? 11.055 -1.491 7.094 1 89.88 101 GLY A CA 1
ATOM 747 C C . GLY A 1 101 ? 9.938 -2.355 7.648 1 89.88 101 GLY A C 1
ATOM 748 O O . GLY A 1 101 ? 9.648 -2.311 8.844 1 89.88 101 GLY A O 1
ATOM 749 N N . PHE A 1 102 ? 9.336 -3.195 6.832 1 90.25 102 PHE A N 1
ATOM 750 C CA . PHE A 1 102 ? 8.195 -3.996 7.262 1 90.25 102 PHE A CA 1
ATOM 751 C C . PHE A 1 102 ? 8.547 -5.48 7.254 1 90.25 102 PHE A C 1
ATOM 753 O O . PHE A 1 102 ? 7.883 -6.281 7.922 1 90.25 102 PHE A O 1
ATOM 760 N N . THR A 1 103 ? 9.406 -5.902 6.48 1 94.44 103 THR A N 1
ATOM 761 C CA . THR A 1 103 ? 9.852 -7.281 6.32 1 94.44 103 THR A CA 1
ATOM 762 C C . THR A 1 103 ? 11.367 -7.348 6.148 1 94.44 103 THR A C 1
ATOM 764 O O . THR A 1 103 ? 11.922 -6.688 5.27 1 94.44 103 THR A O 1
ATOM 767 N N . SER A 1 104 ? 12.055 -8.156 6.984 1 95.25 104 SER A N 1
ATOM 768 C CA . SER A 1 104 ? 13.492 -8.336 6.797 1 95.25 104 SER A CA 1
ATOM 769 C C . SER A 1 104 ? 13.773 -9.398 5.742 1 95.25 104 SER A C 1
ATOM 771 O O . SER A 1 104 ? 12.914 -10.227 5.434 1 95.25 104 SER A O 1
ATOM 773 N N . VAL A 1 105 ? 14.977 -9.328 5.254 1 96.81 105 VAL A N 1
ATOM 774 C CA . VAL A 1 105 ? 15.406 -10.344 4.301 1 96.81 105 VAL A CA 1
ATOM 775 C C . VAL A 1 105 ? 15.281 -11.727 4.93 1 96.81 105 VAL A C 1
ATOM 777 O O . VAL A 1 105 ? 14.797 -12.664 4.289 1 96.81 105 VAL A O 1
ATOM 780 N N . LYS A 1 106 ? 15.664 -11.805 6.191 1 97 106 LYS A N 1
ATOM 781 C CA . LYS A 1 106 ? 15.578 -13.078 6.906 1 97 106 LYS A CA 1
ATOM 782 C C . LYS A 1 106 ? 14.141 -13.57 6.984 1 97 106 LYS A C 1
ATOM 784 O O . LYS A 1 106 ? 13.867 -14.75 6.781 1 97 106 LYS A O 1
ATOM 789 N N . GLN A 1 107 ? 13.242 -12.734 7.289 1 96.06 107 GLN A N 1
ATOM 790 C CA . GLN A 1 107 ? 11.828 -13.086 7.371 1 96.06 107 GLN A CA 1
ATOM 791 C C . GLN A 1 107 ? 11.305 -13.57 6.023 1 96.06 107 GLN A C 1
ATOM 793 O O . GLN A 1 107 ? 10.539 -14.539 5.961 1 96.06 107 GLN A O 1
ATOM 798 N N . LEU A 1 108 ? 11.688 -12.867 4.961 1 97.56 108 LEU A N 1
ATOM 799 C CA . LEU A 1 108 ? 11.297 -13.289 3.619 1 97.56 108 LEU A CA 1
ATOM 800 C C . LEU A 1 108 ? 11.812 -14.695 3.318 1 97.56 108 LEU A C 1
ATOM 802 O O . LEU A 1 108 ? 11.047 -15.57 2.916 1 97.56 108 LEU A O 1
ATOM 806 N N . GLU A 1 109 ? 13.047 -14.891 3.557 1 97.62 109 GLU A N 1
ATOM 807 C CA . GLU A 1 109 ? 13.688 -16.172 3.271 1 97.62 109 GLU A CA 1
ATOM 808 C C . GLU A 1 109 ? 13.047 -17.297 4.082 1 97.62 109 GLU A C 1
ATOM 810 O O . GLU A 1 109 ? 12.797 -18.375 3.559 1 97.62 109 GLU A O 1
ATOM 815 N N . ASN A 1 110 ? 12.805 -17.047 5.309 1 97.25 110 ASN A N 1
ATOM 816 C CA . ASN A 1 110 ? 12.18 -18.047 6.168 1 97.25 110 ASN A CA 1
ATOM 817 C C . ASN A 1 110 ? 10.797 -18.438 5.652 1 97.25 110 ASN A C 1
ATOM 819 O O . ASN A 1 110 ? 10.453 -19.625 5.66 1 97.25 110 ASN A O 1
ATOM 823 N N . LYS A 1 111 ? 10.055 -17.484 5.207 1 97.5 111 LYS A N 1
ATOM 824 C CA . LYS A 1 111 ? 8.711 -17.75 4.707 1 97.5 111 LYS A CA 1
ATOM 825 C C . LYS A 1 111 ? 8.758 -18.531 3.393 1 97.5 111 LYS A C 1
ATOM 827 O O . LYS A 1 111 ? 7.957 -19.438 3.17 1 97.5 111 LYS A O 1
ATOM 832 N N . LEU A 1 112 ? 9.742 -18.219 2.561 1 98.19 112 LEU A N 1
ATOM 833 C CA . LEU A 1 112 ? 9.758 -18.781 1.214 1 98.19 112 LEU A CA 1
ATOM 834 C C . LEU A 1 112 ? 10.43 -20.156 1.205 1 98.19 112 LEU A C 1
ATOM 836 O O . LEU A 1 112 ? 10.312 -20.891 0.228 1 98.19 112 LEU A O 1
ATOM 840 N N . ARG A 1 113 ? 11.055 -20.484 2.279 1 97.19 113 ARG A N 1
ATOM 841 C CA . ARG A 1 113 ? 11.758 -21.766 2.365 1 97.19 113 ARG A CA 1
ATOM 842 C C . ARG A 1 113 ? 10.805 -22.922 2.113 1 97.19 113 ARG A C 1
ATOM 844 O O . ARG A 1 113 ? 11.195 -23.938 1.535 1 97.19 113 ARG A O 1
ATOM 851 N N . THR A 1 114 ? 9.555 -22.75 2.447 1 95.19 114 THR A N 1
ATOM 852 C CA . THR A 1 114 ? 8.602 -23.859 2.318 1 95.19 114 THR A CA 1
ATOM 853 C C . THR A 1 114 ? 7.566 -23.547 1.24 1 95.19 114 THR A C 1
ATOM 855 O O . THR A 1 114 ? 6.52 -24.203 1.181 1 95.19 114 THR A O 1
ATOM 858 N N . ALA A 1 115 ? 7.773 -22.5 0.493 1 98.31 115 ALA A N 1
ATOM 859 C CA . ALA A 1 115 ? 6.812 -22.141 -0.546 1 98.31 115 ALA A CA 1
ATOM 860 C C . ALA A 1 115 ? 6.758 -23.219 -1.637 1 98.31 115 ALA A C 1
ATOM 862 O O . ALA A 1 115 ? 7.793 -23.766 -2.031 1 98.31 115 ALA A O 1
ATOM 863 N N . ALA A 1 116 ? 5.609 -23.547 -2.088 1 98.62 116 ALA A N 1
ATOM 864 C CA . ALA A 1 116 ? 5.41 -24.547 -3.137 1 98.62 116 ALA A CA 1
ATOM 865 C C . ALA A 1 116 ? 5.734 -23.969 -4.512 1 98.62 116 ALA A C 1
ATOM 867 O O . ALA A 1 116 ? 5.598 -22.766 -4.73 1 98.62 116 ALA A O 1
ATOM 868 N N . GLY A 1 117 ? 6.207 -24.797 -5.438 1 98.12 117 GLY A N 1
ATOM 869 C CA . GLY A 1 117 ? 6.375 -24.406 -6.828 1 98.12 117 GLY A CA 1
ATOM 870 C C . GLY A 1 117 ? 7.586 -23.516 -7.059 1 98.12 117 GLY A C 1
ATOM 871 O O . GLY A 1 117 ? 8.398 -23.328 -6.156 1 98.12 117 GLY A O 1
ATOM 872 N N . ARG A 1 118 ? 7.691 -23.031 -8.297 1 98.5 118 ARG A N 1
ATOM 873 C CA . ARG A 1 118 ? 8.766 -22.109 -8.656 1 98.5 118 ARG A CA 1
ATOM 874 C C . ARG A 1 118 ? 8.641 -20.781 -7.898 1 98.5 118 ARG A C 1
ATOM 876 O O . ARG A 1 118 ? 7.664 -20.047 -8.078 1 98.5 118 ARG A O 1
ATOM 883 N N . THR A 1 119 ? 9.586 -20.578 -7.031 1 98.75 119 THR A N 1
ATOM 884 C CA . THR A 1 119 ? 9.609 -19.375 -6.211 1 98.75 119 THR A CA 1
ATOM 885 C C . THR A 1 119 ? 10.945 -18.641 -6.359 1 98.75 119 THR A C 1
ATOM 887 O O . THR A 1 119 ? 11.992 -19.172 -5.988 1 98.75 119 THR A O 1
ATOM 890 N N . GLU A 1 120 ? 10.898 -17.422 -6.879 1 98.56 120 GLU A N 1
ATOM 891 C CA . GLU A 1 120 ? 12.094 -16.625 -7.094 1 98.56 120 GLU A CA 1
ATOM 892 C C . GLU A 1 120 ? 12.086 -15.367 -6.23 1 98.56 120 GLU A C 1
ATOM 894 O O . GLU A 1 120 ? 11.016 -14.867 -5.867 1 98.56 120 GLU A O 1
ATOM 899 N N . THR A 1 121 ? 13.305 -14.953 -5.891 1 98.62 121 THR A N 1
ATOM 900 C CA . THR A 1 121 ? 13.461 -13.703 -5.156 1 98.62 121 THR A CA 1
ATOM 901 C C . THR A 1 121 ? 14.414 -12.766 -5.891 1 98.62 121 THR A C 1
ATOM 903 O O . THR A 1 121 ? 15.391 -13.203 -6.492 1 98.62 121 THR A O 1
ATOM 906 N N . HIS A 1 122 ? 14.102 -11.539 -5.867 1 98.69 122 HIS A N 1
ATOM 907 C CA . HIS A 1 122 ? 14.984 -10.477 -6.32 1 98.69 122 HIS A CA 1
ATOM 908 C C . HIS A 1 122 ? 15.141 -9.398 -5.254 1 98.69 122 HIS A C 1
ATOM 910 O O . HIS A 1 122 ? 14.195 -8.664 -4.969 1 98.69 122 HIS A O 1
ATOM 916 N N . LEU A 1 123 ? 16.328 -9.312 -4.723 1 98.5 123 LEU A N 1
ATOM 917 C CA . LEU A 1 123 ? 16.625 -8.328 -3.684 1 98.5 123 LEU A CA 1
ATOM 918 C C . LEU A 1 123 ? 17.344 -7.117 -4.266 1 98.5 123 LEU A C 1
ATOM 920 O O . LEU A 1 123 ? 18.234 -7.262 -5.109 1 98.5 123 LEU A O 1
ATOM 924 N N . ILE A 1 124 ? 16.891 -5.977 -3.867 1 98 124 ILE A N 1
ATOM 925 C CA . ILE A 1 124 ? 17.547 -4.734 -4.25 1 98 124 ILE A CA 1
ATOM 926 C C . ILE A 1 124 ? 18.281 -4.148 -3.045 1 98 124 ILE A C 1
ATOM 928 O O . ILE A 1 124 ? 17.656 -3.701 -2.084 1 98 124 ILE A O 1
ATOM 932 N N . LYS A 1 125 ? 19.562 -4.059 -3.129 1 97.44 125 LYS A N 1
ATOM 933 C CA . LYS A 1 125 ? 20.422 -3.676 -2.004 1 97.44 125 LYS A CA 1
ATOM 934 C C . LYS A 1 125 ? 20.203 -2.211 -1.629 1 97.44 125 LYS A C 1
ATOM 936 O O . LYS A 1 125 ? 20.234 -1.332 -2.492 1 97.44 125 LYS A O 1
ATOM 941 N N . GLY A 1 126 ? 19.891 -1.952 -0.386 1 95.88 126 GLY A N 1
ATOM 942 C CA . GLY A 1 126 ? 19.875 -0.61 0.174 1 95.88 126 GLY A CA 1
ATOM 943 C C . GLY A 1 126 ? 18.578 0.129 -0.063 1 95.88 126 GLY A C 1
ATOM 944 O O . GLY A 1 126 ? 18.469 1.318 0.242 1 95.88 126 GLY A O 1
ATOM 945 N N . VAL A 1 127 ? 17.641 -0.529 -0.584 1 95 127 VAL A N 1
ATOM 946 C CA . VAL A 1 127 ? 16.406 0.13 -0.973 1 95 127 VAL A CA 1
ATOM 947 C C . VAL A 1 127 ? 15.312 -0.174 0.052 1 95 127 VAL A C 1
ATOM 949 O O . VAL A 1 127 ? 15.164 -1.316 0.497 1 95 127 VAL A O 1
ATOM 952 N N . SER A 1 128 ? 14.594 0.868 0.486 1 94.62 128 SER A N 1
ATOM 953 C CA . SER A 1 128 ? 13.508 0.692 1.442 1 94.62 128 SER A CA 1
ATOM 954 C C . SER A 1 128 ? 12.211 0.306 0.738 1 94.62 128 SER A C 1
ATOM 956 O O . SER A 1 128 ? 12.156 0.274 -0.493 1 94.62 128 SER A O 1
ATOM 958 N N . HIS A 1 129 ? 11.172 -0.011 1.56 1 93.56 129 HIS A N 1
ATOM 959 C CA . HIS A 1 129 ? 9.883 -0.457 1.052 1 93.56 129 HIS A CA 1
ATOM 960 C C . HIS A 1 129 ? 9.273 0.572 0.102 1 93.56 129 HIS A C 1
ATOM 962 O O . HIS A 1 129 ? 8.93 0.245 -1.035 1 93.56 129 HIS A O 1
ATOM 968 N N . PHE A 1 130 ? 9.25 1.822 0.525 1 90.31 130 PHE A N 1
ATOM 969 C CA . PHE A 1 130 ? 8.555 2.836 -0.254 1 90.31 130 PHE A CA 1
ATOM 970 C C . PHE A 1 130 ? 9.469 3.432 -1.315 1 90.31 130 PHE A C 1
ATOM 972 O O . PHE A 1 130 ? 9 3.939 -2.336 1 90.31 130 PHE A O 1
ATOM 979 N N . GLN A 1 131 ? 10.812 3.414 -1.081 1 91.62 131 GLN A N 1
ATOM 980 C CA . GLN A 1 131 ? 11.727 3.787 -2.158 1 91.62 131 GLN A CA 1
ATOM 981 C C . GLN A 1 131 ? 11.516 2.902 -3.385 1 91.62 131 GLN A C 1
ATOM 983 O O . GLN A 1 131 ? 11.469 3.398 -4.512 1 91.62 131 GLN A O 1
ATOM 988 N N . MET A 1 132 ? 11.328 1.646 -3.127 1 94 132 MET A N 1
ATOM 989 C CA . MET A 1 132 ? 11.148 0.688 -4.215 1 94 132 MET A CA 1
ATOM 990 C C . MET A 1 132 ? 9.867 0.979 -4.992 1 94 132 MET A C 1
ATOM 992 O O . MET A 1 132 ? 9.805 0.741 -6.199 1 94 132 MET A O 1
ATOM 996 N N . GLU A 1 133 ? 8.898 1.543 -4.332 1 90.75 133 GLU A N 1
ATOM 997 C CA . GLU A 1 133 ? 7.609 1.836 -4.957 1 90.75 133 GLU A CA 1
ATOM 998 C C . GLU A 1 133 ? 7.621 3.205 -5.629 1 90.75 133 GLU A C 1
ATOM 1000 O O . GLU A 1 133 ? 6.641 3.6 -6.262 1 90.75 133 GLU A O 1
ATOM 1005 N N . GLY A 1 134 ? 8.742 3.885 -5.551 1 88.69 134 GLY A N 1
ATOM 1006 C CA . GLY A 1 134 ? 8.844 5.215 -6.129 1 88.69 134 GLY A CA 1
ATOM 1007 C C . GLY A 1 134 ? 9.203 5.199 -7.602 1 88.69 134 GLY A C 1
ATOM 1008 O O . GLY A 1 134 ? 9.609 4.168 -8.141 1 88.69 134 GLY A O 1
ATOM 1009 N N . PRO A 1 135 ? 9.039 6.344 -8.234 1 87.38 135 PRO A N 1
ATOM 1010 C CA . PRO A 1 135 ? 9.203 6.43 -9.688 1 87.38 135 PRO A CA 1
ATOM 1011 C C . PRO A 1 135 ? 10.609 6.051 -10.148 1 87.38 135 PRO A C 1
ATOM 1013 O O . PRO A 1 135 ? 10.781 5.543 -11.258 1 87.38 135 PRO A O 1
ATOM 1016 N N . ASP A 1 136 ? 11.617 6.25 -9.32 1 92.5 136 ASP A N 1
ATOM 1017 C CA . ASP A 1 136 ? 13 5.957 -9.68 1 92.5 136 ASP A CA 1
ATOM 1018 C C . ASP A 1 136 ? 13.195 4.465 -9.938 1 92.5 136 ASP A C 1
ATOM 1020 O O . ASP A 1 136 ? 14.156 4.062 -10.594 1 92.5 136 ASP A O 1
ATOM 1024 N N . PHE A 1 137 ? 12.266 3.672 -9.453 1 95 137 PHE A N 1
ATOM 1025 C CA . PHE A 1 137 ? 12.422 2.229 -9.578 1 95 137 PHE A CA 1
ATOM 1026 C C . PHE A 1 137 ? 11.383 1.649 -10.523 1 95 137 PHE A C 1
ATOM 1028 O O . PHE A 1 137 ? 11.359 0.442 -10.773 1 95 137 PHE A O 1
ATOM 1035 N N . ASP A 1 138 ? 10.586 2.469 -11.133 1 93.44 138 ASP A N 1
ATOM 1036 C CA . ASP A 1 138 ? 9.5 2.002 -11.992 1 93.44 138 ASP A CA 1
ATOM 1037 C C . ASP A 1 138 ? 10.039 1.165 -13.148 1 93.44 138 ASP A C 1
ATOM 1039 O O . ASP A 1 138 ? 9.547 0.064 -13.406 1 93.44 138 ASP A O 1
ATOM 1043 N N . ALA A 1 139 ? 11.016 1.741 -13.812 1 95.75 139 ALA A N 1
ATOM 1044 C CA . ALA A 1 139 ? 11.562 1.043 -14.977 1 95.75 139 ALA A CA 1
ATOM 1045 C C . ALA A 1 139 ? 12.141 -0.314 -14.578 1 95.75 139 ALA A C 1
ATOM 1047 O O . ALA A 1 139 ? 11.945 -1.309 -15.281 1 95.75 139 ALA A O 1
ATOM 1048 N N . GLN A 1 140 ? 12.852 -0.328 -13.461 1 97.31 140 GLN A N 1
ATOM 1049 C CA . GLN A 1 140 ? 13.422 -1.585 -12.992 1 97.31 140 GLN A CA 1
ATOM 1050 C C . GLN A 1 140 ? 12.328 -2.596 -12.656 1 97.31 140 GLN A C 1
ATOM 1052 O O . GLN A 1 140 ? 12.438 -3.775 -13 1 97.31 140 GLN A O 1
ATOM 1057 N N . MET A 1 141 ? 11.281 -2.213 -12 1 97.06 141 MET A N 1
ATOM 1058 C CA . MET A 1 141 ? 10.172 -3.1 -11.664 1 97.06 141 MET A CA 1
ATOM 1059 C C . MET A 1 141 ? 9.5 -3.637 -12.93 1 97.06 141 MET A C 1
ATOM 1061 O O . MET A 1 141 ? 9.219 -4.832 -13.023 1 97.06 141 MET A O 1
ATOM 1065 N N . VAL A 1 142 ? 9.273 -2.746 -13.914 1 97.12 142 VAL A N 1
ATOM 1066 C CA . VAL A 1 142 ? 8.641 -3.152 -15.172 1 97.12 142 VAL A CA 1
ATOM 1067 C C . VAL A 1 142 ? 9.508 -4.199 -15.867 1 97.12 142 VAL A C 1
ATOM 1069 O O . VAL A 1 142 ? 9 -5.215 -16.344 1 97.12 142 VAL A O 1
ATOM 1072 N N . ASN A 1 143 ? 10.766 -3.979 -15.859 1 97.88 143 ASN A N 1
ATOM 1073 C CA . ASN A 1 143 ? 11.68 -4.922 -16.5 1 97.88 143 ASN A CA 1
ATOM 1074 C C . ASN A 1 143 ? 11.656 -6.281 -15.805 1 97.88 143 ASN A C 1
ATOM 1076 O O . ASN A 1 143 ? 11.625 -7.316 -16.469 1 97.88 143 ASN A O 1
ATOM 1080 N N . LEU A 1 144 ? 11.703 -6.262 -14.453 1 98 144 LEU A N 1
ATOM 1081 C CA . LEU A 1 144 ? 11.656 -7.512 -13.695 1 98 144 LEU A CA 1
ATOM 1082 C C . LEU A 1 144 ? 10.375 -8.273 -13.984 1 98 144 LEU A C 1
ATOM 1084 O O . LEU A 1 144 ? 10.406 -9.492 -14.203 1 98 144 LEU A O 1
ATOM 1088 N N . ILE A 1 145 ? 9.258 -7.59 -14.07 1 98.06 145 ILE A N 1
ATOM 1089 C CA . ILE A 1 145 ? 7.953 -8.195 -14.32 1 98.06 145 ILE A CA 1
ATOM 1090 C C . ILE A 1 145 ? 7.91 -8.75 -15.742 1 98.06 145 ILE A C 1
ATOM 1092 O O . ILE A 1 145 ? 7.477 -9.883 -15.961 1 98.06 145 ILE A O 1
ATOM 1096 N N . ALA A 1 146 ? 8.391 -7.988 -16.719 1 97.62 146 ALA A N 1
ATOM 1097 C CA . ALA A 1 146 ? 8.398 -8.414 -18.109 1 97.62 146 ALA A CA 1
ATOM 1098 C C . ALA A 1 146 ? 9.266 -9.656 -18.312 1 97.62 146 ALA A C 1
ATOM 1100 O O . ALA A 1 146 ? 8.867 -10.602 -18.984 1 97.62 146 ALA A O 1
ATOM 1101 N N . GLU A 1 147 ? 10.398 -9.609 -17.688 1 98.31 147 GLU A N 1
ATOM 1102 C CA . GLU A 1 147 ? 11.289 -10.766 -17.766 1 98.31 147 GLU A CA 1
ATOM 1103 C C . GLU A 1 147 ? 10.648 -12.008 -17.172 1 98.31 147 GLU A C 1
ATOM 1105 O O . GLU A 1 147 ? 10.758 -13.102 -17.719 1 98.31 147 GLU A O 1
ATOM 1110 N N . PHE A 1 148 ? 9.992 -11.82 -16.094 1 98.5 148 PHE A N 1
ATOM 1111 C CA . PHE A 1 148 ? 9.32 -12.938 -15.445 1 98.5 148 PHE A CA 1
ATOM 1112 C C . PHE A 1 148 ? 8.203 -13.477 -16.328 1 98.5 148 PHE A C 1
ATOM 1114 O O . PHE A 1 148 ? 8.055 -14.695 -16.469 1 98.5 148 PHE A O 1
ATOM 1121 N N . ILE A 1 149 ? 7.434 -12.617 -16.953 1 96.88 149 ILE A N 1
ATOM 1122 C CA . ILE A 1 149 ? 6.336 -13.008 -17.844 1 96.88 149 ILE A CA 1
ATOM 1123 C C . ILE A 1 149 ? 6.871 -13.867 -18.984 1 96.88 149 ILE A C 1
ATOM 1125 O O . ILE A 1 149 ? 6.297 -14.914 -19.297 1 96.88 149 ILE A O 1
ATOM 1129 N N . VAL A 1 150 ? 7.93 -13.422 -19.516 1 96.62 150 VAL A N 1
ATOM 1130 C CA . VAL A 1 150 ? 8.516 -14.125 -20.656 1 96.62 150 VAL A CA 1
ATOM 1131 C C . VAL A 1 150 ? 8.953 -15.523 -20.234 1 96.62 150 VAL A C 1
ATOM 1133 O O . VAL A 1 150 ? 8.867 -16.469 -21.016 1 96.62 150 VAL A O 1
ATOM 1136 N N . SER A 1 151 ? 9.312 -15.641 -19.016 1 97.62 151 SER A N 1
ATOM 1137 C CA . SER A 1 151 ? 9.836 -16.922 -18.516 1 97.62 151 SER A CA 1
ATOM 1138 C C . SER A 1 151 ? 8.703 -17.906 -18.25 1 97.62 151 SER A C 1
ATOM 1140 O O . SER A 1 151 ? 8.953 -19.094 -18.031 1 97.62 151 SER A O 1
ATOM 1142 N N . LEU A 1 152 ? 7.465 -17.469 -18.219 1 96.12 152 LEU A N 1
ATOM 1143 C CA . LEU A 1 152 ? 6.332 -18.328 -17.859 1 96.12 152 LEU A CA 1
ATOM 1144 C C . LEU A 1 152 ? 5.848 -19.109 -19.078 1 96.12 152 LEU A C 1
ATOM 1146 O O . LEU A 1 152 ? 5.406 -20.25 -18.938 1 96.12 152 LEU A O 1
ATOM 1150 N N . MET B 1 1 ? 36.562 16.281 5.266 1 20.42 1 MET B N 1
ATOM 1151 C CA . MET B 1 1 ? 36.562 14.859 5.59 1 20.42 1 MET B CA 1
ATOM 1152 C C . MET B 1 1 ? 35.25 14.453 6.227 1 20.42 1 MET B C 1
ATOM 1154 O O . MET B 1 1 ? 35.062 14.57 7.441 1 20.42 1 MET B O 1
ATOM 1158 N N . ARG B 1 2 ? 34.062 14.867 5.949 1 22.61 2 ARG B N 1
ATOM 1159 C CA . ARG B 1 2 ? 32.844 14.992 6.715 1 22.61 2 ARG B CA 1
ATOM 1160 C C . ARG B 1 2 ? 32.281 13.617 7.102 1 22.61 2 ARG B C 1
ATOM 1162 O O . ARG B 1 2 ? 32.469 12.648 6.363 1 22.61 2 ARG B O 1
ATOM 1169 N N . GLY B 1 3 ? 32.094 13.18 8.414 1 23.73 3 GLY B N 1
ATOM 1170 C CA . GLY B 1 3 ? 31.828 11.938 9.125 1 23.73 3 GLY B CA 1
ATOM 1171 C C . GLY B 1 3 ? 30.609 11.195 8.602 1 23.73 3 GLY B C 1
ATOM 1172 O O . GLY B 1 3 ? 29.562 11.789 8.375 1 23.73 3 GLY B O 1
ATOM 1173 N N . ALA B 1 4 ? 30.656 10.133 7.785 1 28.95 4 ALA B N 1
ATOM 1174 C CA . ALA B 1 4 ? 29.75 9.062 7.367 1 28.95 4 ALA B CA 1
ATOM 1175 C C . ALA B 1 4 ? 28.984 8.5 8.555 1 28.95 4 ALA B C 1
ATOM 1177 O O . ALA B 1 4 ? 29.5 7.695 9.328 1 28.95 4 ALA B O 1
ATOM 1178 N N . GLY B 1 5 ? 28.328 9.25 9.383 1 27.67 5 GLY B N 1
ATOM 1179 C CA . GLY B 1 5 ? 27.719 8.742 10.602 1 27.67 5 GLY B CA 1
ATOM 1180 C C . GLY B 1 5 ? 26.812 7.555 10.367 1 27.67 5 GLY B C 1
ATOM 1181 O O . GLY B 1 5 ? 26.078 7.516 9.375 1 27.67 5 GLY B O 1
ATOM 1182 N N . ARG B 1 6 ? 27.141 6.27 10.789 1 29.8 6 ARG B N 1
ATOM 1183 C CA . ARG B 1 6 ? 26.547 4.934 10.875 1 29.8 6 ARG B CA 1
ATOM 1184 C C . ARG B 1 6 ? 25.109 4.996 11.344 1 29.8 6 ARG B C 1
ATOM 1186 O O . ARG B 1 6 ? 24.828 5.352 12.492 1 29.8 6 ARG B O 1
ATOM 1193 N N . SER B 1 7 ? 24.25 5.602 10.656 1 32.03 7 SER B N 1
ATOM 1194 C CA . SER B 1 7 ? 22.859 5.48 11.109 1 32.03 7 SER B CA 1
ATOM 1195 C C . SER B 1 7 ? 22.5 4.027 11.406 1 32.03 7 SER B C 1
ATOM 1197 O O . SER B 1 7 ? 22.469 3.193 10.5 1 32.03 7 SER B O 1
ATOM 1199 N N . THR B 1 8 ? 23 3.375 12.32 1 34.16 8 THR B N 1
ATOM 1200 C CA . THR B 1 8 ? 22.766 2.057 12.906 1 34.16 8 THR B CA 1
ATOM 1201 C C . THR B 1 8 ? 21.281 1.798 13.086 1 34.16 8 THR B C 1
ATOM 1203 O O . THR B 1 8 ? 20.875 0.986 13.922 1 34.16 8 THR B O 1
ATOM 1206 N N . GLY B 1 9 ? 20.391 2.561 12.484 1 34.53 9 GLY B N 1
ATOM 1207 C CA . GLY B 1 9 ? 19 2.342 12.836 1 34.53 9 GLY B CA 1
ATOM 1208 C C . GLY B 1 9 ? 18.5 0.973 12.43 1 34.53 9 GLY B C 1
ATOM 1209 O O . GLY B 1 9 ? 18.812 0.48 11.352 1 34.53 9 GLY B O 1
ATOM 1210 N N . ARG B 1 10 ? 18.484 0.137 13.367 1 40.03 10 ARG B N 1
ATOM 1211 C CA . ARG B 1 10 ? 17.828 -1.148 13.172 1 40.03 10 ARG B CA 1
ATOM 1212 C C . ARG B 1 10 ? 16.531 -0.984 12.383 1 40.03 10 ARG B C 1
ATOM 1214 O O . ARG B 1 10 ? 15.742 -0.072 12.648 1 40.03 10 ARG B O 1
ATOM 1221 N N . PRO B 1 11 ? 16.531 -1.552 11.188 1 48.53 11 PRO B N 1
ATOM 1222 C CA . PRO B 1 11 ? 15.281 -1.466 10.414 1 48.53 11 PRO B CA 1
ATOM 1223 C C . PRO B 1 11 ? 14.039 -1.664 11.273 1 48.53 11 PRO B C 1
ATOM 1225 O O . PRO B 1 11 ? 14.016 -2.537 12.148 1 48.53 11 PRO B O 1
ATOM 1228 N N . SER B 1 12 ? 13.32 -0.504 11.648 1 51.44 12 SER B N 1
ATOM 1229 C CA . SER B 1 12 ? 12.102 -0.601 12.445 1 51.44 12 SER B CA 1
ATOM 1230 C C . SER B 1 12 ? 11.047 -1.448 11.75 1 51.44 12 SER B C 1
ATOM 1232 O O . SER B 1 12 ? 10.883 -1.36 10.531 1 51.44 12 SER B O 1
ATOM 1234 N N . ILE B 1 13 ? 10.508 -2.467 12.406 1 62.06 13 ILE B N 1
ATOM 1235 C CA . ILE B 1 13 ? 9.523 -3.404 11.867 1 62.06 13 ILE B CA 1
ATOM 1236 C C . ILE B 1 13 ? 8.148 -2.738 11.812 1 62.06 13 ILE B C 1
ATOM 1238 O O . ILE B 1 13 ? 7.148 -3.391 11.508 1 62.06 13 ILE B O 1
ATOM 1242 N N . THR B 1 14 ? 8.148 -1.319 12.086 1 69.44 14 THR B N 1
ATOM 1243 C CA . THR B 1 14 ? 6.848 -0.655 12.078 1 69.44 14 THR B CA 1
ATOM 1244 C C . THR B 1 14 ? 6.816 0.452 11.023 1 69.44 14 THR B C 1
ATOM 1246 O O . THR B 1 14 ? 5.891 1.264 11 1 69.44 14 THR B O 1
ATOM 1249 N N . GLY B 1 15 ? 7.832 0.597 10.266 1 81 15 GLY B N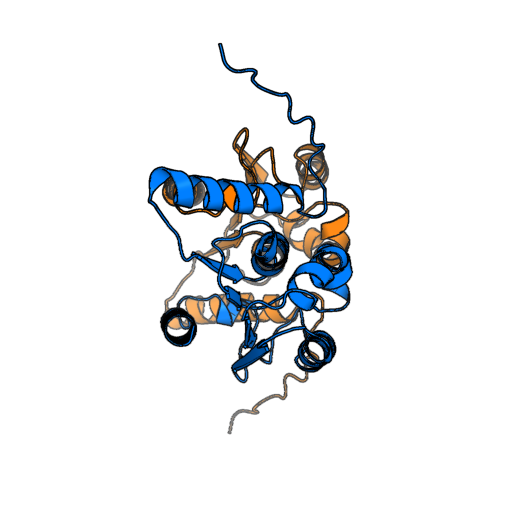 1
ATOM 1250 C CA . GLY B 1 15 ? 7.82 1.573 9.188 1 81 15 GLY B CA 1
ATOM 1251 C C . GLY B 1 15 ? 8.391 2.92 9.602 1 81 15 GLY B C 1
ATOM 1252 O O . GLY B 1 15 ? 8.32 3.885 8.836 1 81 15 GLY B O 1
ATOM 1253 N N . PHE B 1 16 ? 8.992 3.057 10.773 1 84.88 16 PHE B N 1
ATOM 1254 C CA . PHE B 1 16 ? 9.492 4.355 11.203 1 84.88 16 PHE B CA 1
ATOM 1255 C C . PHE B 1 16 ? 10.727 4.754 10.398 1 84.88 16 PHE B C 1
ATOM 1257 O O . PHE B 1 16 ? 10.969 5.941 10.18 1 84.88 16 PHE B O 1
ATOM 1264 N N . SER B 1 17 ? 11.492 3.779 10 1 86.94 17 SER B N 1
ATOM 1265 C CA . SER B 1 17 ? 12.594 4.109 9.109 1 86.94 17 SER B CA 1
ATOM 1266 C C . SER B 1 17 ? 12.094 4.742 7.812 1 86.94 17 SER B C 1
ATOM 1268 O O . SER B 1 17 ? 12.742 5.633 7.258 1 86.94 17 SER B O 1
ATOM 1270 N N . GLU B 1 18 ? 10.953 4.375 7.434 1 90.69 18 GLU B N 1
ATOM 1271 C CA . GLU B 1 18 ? 10.328 4.926 6.234 1 90.69 18 GLU B CA 1
ATOM 1272 C C . GLU B 1 18 ? 9.938 6.387 6.438 1 90.69 18 GLU B C 1
ATOM 1274 O O . GLU B 1 18 ? 9.938 7.172 5.488 1 90.69 18 GLU B O 1
ATOM 1279 N N . VAL B 1 19 ? 9.633 6.734 7.695 1 94.69 19 VAL B N 1
ATOM 1280 C CA . VAL B 1 19 ? 9.289 8.117 8 1 94.69 19 VAL B CA 1
ATOM 1281 C C . VAL B 1 19 ? 10.5 9.016 7.746 1 94.69 19 VAL B C 1
ATOM 1283 O O . VAL B 1 19 ? 10.375 10.086 7.152 1 94.69 19 VAL B O 1
ATOM 1286 N N . ASN B 1 20 ? 11.633 8.5 8.117 1 92.88 20 ASN B N 1
ATOM 1287 C CA . ASN B 1 20 ? 12.859 9.25 7.902 1 92.88 20 ASN B CA 1
ATOM 1288 C C . ASN B 1 20 ? 13.141 9.461 6.414 1 92.88 20 ASN B C 1
ATOM 1290 O O . ASN B 1 20 ? 13.688 10.484 6.016 1 92.88 20 ASN B O 1
ATOM 1294 N N . ASP B 1 21 ? 12.812 8.492 5.637 1 90.5 21 ASP B N 1
ATOM 1295 C CA . ASP B 1 21 ? 12.969 8.633 4.191 1 90.5 21 ASP B CA 1
ATOM 1296 C C . ASP B 1 21 ? 12.109 9.781 3.66 1 90.5 21 ASP B C 1
ATOM 1298 O O . ASP B 1 21 ? 12.555 10.562 2.816 1 90.5 21 ASP B O 1
ATOM 1302 N N . VAL B 1 22 ? 10.875 9.93 4.172 1 94.62 22 VAL B N 1
ATOM 1303 C CA . VAL B 1 22 ? 9.984 11.008 3.764 1 94.62 22 VAL B CA 1
ATOM 1304 C C . VAL B 1 22 ? 10.578 12.352 4.16 1 94.62 22 VAL B C 1
ATOM 1306 O O . VAL B 1 22 ? 10.633 13.281 3.344 1 94.62 22 VAL B O 1
ATOM 1309 N N . VAL B 1 23 ? 11.094 12.391 5.379 1 96.12 23 VAL B N 1
ATOM 1310 C CA . VAL B 1 23 ? 11.688 13.625 5.883 1 96.12 23 VAL B CA 1
ATOM 1311 C C . VAL B 1 23 ? 12.898 14 5.027 1 96.12 23 VAL B C 1
ATOM 1313 O O . VAL B 1 23 ? 13.039 15.156 4.613 1 96.12 23 VAL B O 1
ATOM 1316 N N . SER B 1 24 ? 13.672 13.016 4.684 1 93.12 24 SER B N 1
ATOM 1317 C CA . SER B 1 24 ? 14.883 13.25 3.904 1 93.12 24 SER B CA 1
ATOM 1318 C C . SER B 1 24 ? 14.547 13.766 2.508 1 93.12 24 SER B C 1
ATOM 1320 O O . SER B 1 24 ? 15.219 14.672 1.997 1 93.12 24 SER B O 1
ATOM 1322 N N . VAL B 1 25 ? 13.547 13.258 1.89 1 92.88 25 VAL B N 1
ATOM 1323 C CA . VAL B 1 25 ? 13.141 13.68 0.554 1 92.88 25 VAL B CA 1
ATOM 1324 C C . VAL B 1 25 ? 12.625 15.117 0.601 1 92.88 25 VAL B C 1
ATOM 1326 O O . VAL B 1 25 ? 12.93 15.922 -0.282 1 92.88 25 VAL B O 1
ATOM 1329 N N . CYS B 1 26 ? 11.891 15.477 1.652 1 95.38 26 CYS B N 1
ATOM 1330 C CA . CYS B 1 26 ? 11.391 16.844 1.803 1 95.38 26 CYS B CA 1
ATOM 1331 C C . CYS B 1 26 ? 12.539 17.812 1.999 1 95.38 26 CYS B C 1
ATOM 1333 O O . CYS B 1 26 ? 12.562 18.891 1.386 1 95.38 26 CYS B O 1
ATOM 1335 N N . GLN B 1 27 ? 13.445 17.406 2.824 1 96 27 GLN B N 1
ATOM 1336 C CA . GLN B 1 27 ? 14.609 18.266 3.059 1 96 27 GLN B CA 1
ATOM 1337 C C . GLN B 1 27 ? 15.414 18.469 1.778 1 96 27 GLN B C 1
ATOM 1339 O O . GLN B 1 27 ? 15.852 19.578 1.484 1 96 27 GLN B O 1
ATOM 1344 N N . TRP B 1 28 ? 15.578 17.359 1.066 1 92.06 28 TRP B N 1
ATOM 1345 C CA . TRP B 1 28 ? 16.266 17.438 -0.215 1 92.06 28 TRP B CA 1
ATOM 1346 C C . TRP B 1 28 ? 15.562 18.422 -1.152 1 92.06 28 TRP B C 1
ATOM 1348 O O . TRP B 1 28 ? 16.203 19.25 -1.797 1 92.06 28 TRP B O 1
ATOM 1358 N N . ALA B 1 29 ? 14.242 18.375 -1.243 1 94.12 29 ALA B N 1
ATOM 1359 C CA . ALA B 1 29 ? 13.445 19.25 -2.115 1 94.12 29 ALA B CA 1
ATOM 1360 C C . ALA B 1 29 ? 13.57 20.703 -1.695 1 94.12 29 ALA B C 1
ATOM 1362 O O . ALA B 1 29 ? 13.68 21.594 -2.543 1 94.12 29 ALA B O 1
ATOM 1363 N N . THR B 1 30 ? 13.547 20.891 -0.399 1 95.75 30 THR B N 1
ATOM 1364 C CA . THR B 1 30 ? 13.688 22.25 0.122 1 95.75 30 THR B CA 1
ATOM 1365 C C . THR B 1 30 ? 15.055 22.828 -0.235 1 95.75 30 THR B C 1
ATOM 1367 O O . THR B 1 30 ? 15.148 23.984 -0.691 1 95.75 30 THR B O 1
ATOM 1370 N N . ARG B 1 31 ? 16.016 22.031 -0.141 1 95.44 31 ARG B N 1
ATOM 1371 C CA . ARG B 1 31 ? 17.375 22.484 -0.323 1 95.44 31 ARG B CA 1
ATOM 1372 C C . ARG B 1 31 ? 17.719 22.625 -1.803 1 95.44 31 ARG B C 1
ATOM 1374 O O . ARG B 1 31 ? 18.406 23.578 -2.203 1 95.44 31 ARG B O 1
ATOM 1381 N N . ASN B 1 32 ? 17.188 21.734 -2.623 1 93.81 32 ASN B N 1
ATOM 1382 C CA . ASN B 1 32 ? 17.688 21.641 -3.992 1 93.81 32 ASN B CA 1
ATOM 1383 C C . ASN B 1 32 ? 16.688 22.234 -4.988 1 93.81 32 ASN B C 1
ATOM 1385 O O . ASN B 1 32 ? 17.078 22.625 -6.09 1 93.81 32 ASN B O 1
ATOM 1389 N N . LEU B 1 33 ? 15.453 22.297 -4.598 1 94 33 LEU B N 1
ATOM 1390 C CA . LEU B 1 33 ? 14.43 22.797 -5.508 1 94 33 LEU B CA 1
ATOM 1391 C C . LEU B 1 33 ? 13.773 24.062 -4.957 1 94 33 LEU B C 1
ATOM 1393 O O . LEU B 1 33 ? 12.828 24.594 -5.551 1 94 33 LEU B O 1
ATOM 1397 N N . ASN B 1 34 ? 14.195 24.453 -3.83 1 95 34 ASN B N 1
ATOM 1398 C CA . ASN B 1 34 ? 13.625 25.625 -3.158 1 95 34 ASN B CA 1
ATOM 1399 C C . ASN B 1 34 ? 12.133 25.438 -2.895 1 95 34 ASN B C 1
ATOM 1401 O O . ASN B 1 34 ? 11.344 26.375 -3.062 1 95 34 ASN B O 1
ATOM 1405 N N . ALA B 1 35 ? 11.766 24.25 -2.592 1 93 35 ALA B N 1
ATOM 1406 C CA . ALA B 1 35 ? 10.383 23.969 -2.236 1 93 35 ALA B CA 1
ATOM 1407 C C . ALA B 1 35 ? 10.047 24.5 -0.853 1 93 35 ALA B C 1
ATOM 1409 O O . ALA B 1 35 ? 10.539 24 0.158 1 93 35 ALA B O 1
ATOM 1410 N N . ASN B 1 36 ? 9.188 25.469 -0.84 1 95.56 36 ASN B N 1
ATOM 1411 C CA . ASN B 1 36 ? 8.875 26.109 0.437 1 95.56 36 ASN B CA 1
ATOM 1412 C C . ASN B 1 36 ? 7.453 25.781 0.889 1 95.56 36 ASN B C 1
ATOM 1414 O O . ASN B 1 36 ? 7.051 26.156 1.995 1 95.56 36 ASN B O 1
ATOM 1418 N N . ARG B 1 37 ? 6.676 25.219 0.029 1 97.31 37 ARG B N 1
ATOM 1419 C CA . ARG B 1 37 ? 5.348 24.688 0.329 1 97.31 37 ARG B CA 1
ATOM 1420 C C . ARG B 1 37 ? 5.191 23.266 -0.19 1 97.31 37 ARG B C 1
ATOM 1422 O O . ARG B 1 37 ? 5.211 23.031 -1.4 1 97.31 37 ARG B O 1
ATOM 1429 N N . ILE B 1 38 ? 5.02 22.344 0.716 1 97.38 38 ILE B N 1
ATOM 1430 C CA . ILE B 1 38 ? 4.98 20.938 0.355 1 97.38 38 ILE B CA 1
ATOM 1431 C C . ILE B 1 38 ? 3.674 20.312 0.847 1 97.38 38 ILE B C 1
ATOM 1433 O O . ILE B 1 38 ? 3.24 20.578 1.972 1 97.38 38 ILE B O 1
ATOM 1437 N N . LEU B 1 39 ? 2.982 19.672 0.011 1 98.62 39 LEU B N 1
ATOM 1438 C CA . LEU B 1 39 ? 1.859 18.812 0.385 1 98.62 39 LEU B CA 1
ATOM 1439 C C . LEU B 1 39 ? 2.283 17.344 0.441 1 98.62 39 LEU B C 1
ATOM 1441 O O . LEU B 1 39 ? 2.832 16.828 -0.528 1 98.62 39 LEU B O 1
ATOM 1445 N N . LEU B 1 40 ? 2.119 16.703 1.557 1 98.31 40 LEU B N 1
ATOM 1446 C CA . LEU B 1 40 ? 2.342 15.258 1.618 1 98.31 40 LEU B CA 1
ATOM 1447 C C . LEU B 1 40 ? 1.068 14.5 1.268 1 98.31 40 LEU B C 1
ATOM 1449 O O . LEU B 1 40 ? -0.007 14.805 1.788 1 98.31 40 LEU B O 1
ATOM 1453 N N . VAL B 1 41 ? 1.169 13.594 0.324 1 97.81 41 VAL B N 1
ATOM 1454 C CA . VAL B 1 41 ? 0.092 12.688 -0.053 1 97.81 41 VAL B CA 1
ATOM 1455 C C . VAL B 1 41 ? 0.519 11.242 0.205 1 97.81 41 VAL B C 1
ATOM 1457 O O . VAL B 1 41 ? 1.618 10.836 -0.178 1 97.81 41 VAL B O 1
ATOM 1460 N N . GLY B 1 42 ? -0.316 10.516 0.948 1 96.31 42 GLY B N 1
ATOM 1461 C CA . GLY B 1 42 ? -0.034 9.109 1.194 1 96.31 42 GLY B CA 1
ATOM 1462 C C . GLY B 1 42 ? -1.241 8.211 0.987 1 96.31 42 GLY B C 1
ATOM 1463 O O . GLY B 1 42 ? -2.373 8.617 1.263 1 96.31 42 GLY B O 1
ATOM 1464 N N . SER B 1 43 ? -0.964 7.02 0.507 1 94.56 43 SER B N 1
ATOM 1465 C CA . SER B 1 43 ? -2.012 6.02 0.322 1 94.56 43 SER B CA 1
ATOM 1466 C C . SER B 1 43 ? -1.766 4.793 1.191 1 94.56 43 SER B C 1
ATOM 1468 O O . SER B 1 43 ? -0.627 4.34 1.325 1 94.56 43 SER B O 1
ATOM 1470 N N . SER B 1 44 ? -2.828 4.258 1.758 1 94.44 44 SER B N 1
ATOM 1471 C CA . SER B 1 44 ? -2.77 3.031 2.543 1 94.44 44 SER B CA 1
ATOM 1472 C C . SER B 1 44 ? -1.684 3.109 3.611 1 94.44 44 SER B C 1
ATOM 1474 O O . SER B 1 44 ? -1.667 4.043 4.418 1 94.44 44 SER B O 1
ATOM 1476 N N . ALA B 1 45 ? -0.726 2.236 3.664 1 91 45 ALA B N 1
ATOM 1477 C CA . ALA B 1 45 ? 0.379 2.281 4.617 1 91 45 ALA B CA 1
ATOM 1478 C C . ALA B 1 45 ? 1.2 3.555 4.445 1 91 45 ALA B C 1
ATOM 1480 O O . ALA B 1 45 ? 1.722 4.102 5.422 1 91 45 ALA B O 1
ATOM 1481 N N . GLY B 1 46 ? 1.314 4.004 3.201 1 93.81 46 GLY B N 1
ATOM 1482 C CA . GLY B 1 46 ? 2.021 5.246 2.922 1 93.81 46 GLY B CA 1
ATOM 1483 C C . GLY B 1 46 ? 1.385 6.457 3.576 1 93.81 46 GLY B C 1
ATOM 1484 O O . GLY B 1 46 ? 2.068 7.438 3.881 1 93.81 46 GLY B O 1
ATOM 1485 N N . ALA B 1 47 ? 0.085 6.363 3.779 1 96.69 47 ALA B N 1
ATOM 1486 C CA . ALA B 1 47 ? -0.602 7.453 4.469 1 96.69 47 ALA B CA 1
ATOM 1487 C C . ALA B 1 47 ? -0.155 7.551 5.926 1 96.69 47 ALA B C 1
ATOM 1489 O O . ALA B 1 47 ? 0.074 8.648 6.438 1 96.69 47 ALA B O 1
ATOM 1490 N N . ALA B 1 48 ? -0.044 6.395 6.582 1 95.81 48 ALA B N 1
ATOM 1491 C CA . ALA B 1 48 ? 0.415 6.383 7.969 1 95.81 48 ALA B CA 1
ATOM 1492 C C . ALA B 1 48 ? 1.838 6.922 8.078 1 95.81 48 ALA B C 1
ATOM 1494 O O . ALA B 1 48 ? 2.137 7.723 8.969 1 95.81 48 ALA B O 1
ATOM 1495 N N . ILE B 1 49 ? 2.658 6.543 7.152 1 95.19 49 ILE B N 1
ATOM 1496 C CA . ILE B 1 49 ? 4.059 6.945 7.152 1 95.19 49 ILE B CA 1
ATOM 1497 C C . ILE B 1 49 ? 4.168 8.445 6.867 1 95.19 49 ILE B C 1
ATOM 1499 O O . ILE B 1 49 ? 4.797 9.18 7.629 1 95.19 49 ILE B O 1
ATOM 1503 N N . ALA B 1 50 ? 3.543 8.906 5.801 1 97.31 50 ALA B N 1
ATOM 1504 C CA . ALA B 1 50 ? 3.572 10.32 5.445 1 97.31 50 ALA B CA 1
ATOM 1505 C C . ALA B 1 50 ? 2.975 11.18 6.555 1 97.31 50 ALA B C 1
ATOM 1507 O O . ALA B 1 50 ? 3.502 12.25 6.871 1 97.31 50 ALA B O 1
ATOM 1508 N N . GLY B 1 51 ? 1.925 10.688 7.184 1 98.31 51 GLY B N 1
ATOM 1509 C CA . GLY B 1 51 ? 1.29 11.406 8.281 1 98.31 51 GLY B CA 1
ATOM 1510 C C . GLY B 1 51 ? 2.205 11.609 9.469 1 98.31 51 GLY B C 1
ATOM 1511 O O . GLY B 1 51 ? 2.098 12.609 10.18 1 98.31 51 GLY B O 1
ATOM 1512 N N . SER B 1 52 ? 3.041 10.711 9.648 1 97.88 52 SER B N 1
ATOM 1513 C CA . SER B 1 52 ? 3.977 10.773 10.766 1 97.88 52 SER B CA 1
ATOM 1514 C C . SER B 1 52 ? 5.066 11.812 10.523 1 97.88 52 SER B C 1
ATOM 1516 O O . SER B 1 52 ? 5.73 12.258 11.461 1 97.88 52 SER B O 1
ATOM 1518 N N . ALA B 1 53 ? 5.25 12.211 9.273 1 97.62 53 ALA B N 1
ATOM 1519 C CA . ALA B 1 53 ? 6.348 13.102 8.898 1 97.62 53 ALA B CA 1
ATOM 1520 C C . ALA B 1 53 ? 5.883 14.555 8.852 1 97.62 53 ALA B C 1
ATOM 1522 O O . ALA B 1 53 ? 6.703 15.477 8.789 1 97.62 53 ALA B O 1
ATOM 1523 N N . VAL B 1 54 ? 4.617 14.828 8.93 1 98.5 54 VAL B N 1
ATOM 1524 C CA . VAL B 1 54 ? 3.994 16.094 8.586 1 98.5 54 VAL B CA 1
ATOM 1525 C C . VAL B 1 54 ? 4.617 17.219 9.414 1 98.5 54 VAL B C 1
ATOM 1527 O O . VAL B 1 54 ? 5.039 18.234 8.875 1 98.5 54 VAL B O 1
ATOM 1530 N N . ASP B 1 55 ? 4.82 16.969 10.727 1 98.38 55 ASP B N 1
ATOM 1531 C CA . ASP B 1 55 ? 5.25 18.062 11.594 1 98.38 55 ASP B CA 1
ATOM 1532 C C . ASP B 1 55 ? 6.77 18.094 11.734 1 98.38 55 ASP B C 1
ATOM 1534 O O . ASP B 1 55 ? 7.32 18.922 12.453 1 98.38 55 ASP B O 1
ATOM 1538 N N . GLN B 1 56 ? 7.414 17.219 11.062 1 97.62 56 GLN B N 1
ATOM 1539 C CA . GLN B 1 56 ? 8.867 17.172 11.156 1 97.62 56 GLN B CA 1
ATOM 1540 C C . GLN B 1 56 ? 9.516 18.094 10.125 1 97.62 56 GLN B C 1
ATOM 1542 O O . GLN B 1 56 ? 10.734 18.312 10.156 1 97.62 56 GLN B O 1
ATOM 1547 N N . ILE B 1 57 ? 8.703 18.562 9.195 1 96.31 57 ILE B N 1
ATOM 1548 C CA . ILE B 1 57 ? 9.188 19.438 8.141 1 96.31 57 ILE B CA 1
ATOM 1549 C C . ILE B 1 57 ? 8.375 20.734 8.133 1 96.31 57 ILE B C 1
ATOM 1551 O O . ILE B 1 57 ? 7.172 20.719 7.855 1 96.31 57 ILE B O 1
ATOM 1555 N N . LYS B 1 58 ? 8.969 21.797 8.352 1 97.12 58 LYS B N 1
ATOM 1556 C CA . LYS B 1 58 ? 8.297 23.094 8.453 1 97.12 58 LYS B CA 1
ATOM 1557 C C . LYS B 1 58 ? 7.594 23.453 7.148 1 97.12 58 LYS B C 1
ATOM 1559 O O . LYS B 1 58 ? 6.52 24.062 7.164 1 97.12 58 LYS B O 1
ATOM 1564 N N . GLU B 1 59 ? 8.148 23.047 6.051 1 97.69 59 GLU B N 1
ATOM 1565 C CA . GLU B 1 59 ? 7.672 23.422 4.727 1 97.69 59 GLU B CA 1
ATOM 1566 C C . GLU B 1 59 ? 6.441 22.625 4.328 1 97.69 59 GLU B C 1
ATOM 1568 O O . GLU B 1 59 ? 5.758 22.969 3.355 1 97.69 59 GLU B O 1
ATOM 1573 N N . VAL B 1 60 ? 6.129 21.594 5.043 1 98.38 60 VAL B N 1
ATOM 1574 C CA . VAL B 1 60 ? 4.887 20.875 4.785 1 98.38 60 VAL B CA 1
ATOM 1575 C C . VAL B 1 60 ? 3.697 21.703 5.27 1 98.38 60 VAL B C 1
ATOM 1577 O O . VAL B 1 60 ? 3.646 22.109 6.434 1 98.38 60 VAL B O 1
ATOM 1580 N N . ILE B 1 61 ? 2.73 21.891 4.363 1 98.38 61 ILE B N 1
ATOM 1581 C CA . ILE B 1 61 ? 1.665 22.828 4.703 1 98.38 61 ILE B CA 1
ATOM 1582 C C . ILE B 1 61 ? 0.328 22.094 4.762 1 98.38 61 ILE B C 1
ATOM 1584 O O . ILE B 1 61 ? -0.703 22.688 5.082 1 98.38 61 ILE B O 1
ATOM 1588 N N . GLY B 1 62 ? 0.304 20.797 4.414 1 98.69 62 GLY B N 1
ATOM 1589 C CA . GLY B 1 62 ? -0.912 20 4.426 1 98.69 62 GLY B CA 1
ATOM 1590 C C . GLY B 1 62 ? -0.665 18.531 4.141 1 98.69 62 GLY B C 1
ATOM 1591 O O . GLY B 1 62 ? 0.458 18.125 3.818 1 98.69 62 GLY B O 1
ATOM 1592 N N . PHE B 1 63 ? -1.738 17.781 4.285 1 98.81 63 PHE B N 1
ATOM 1593 C CA . PHE B 1 63 ? -1.665 16.328 4.168 1 98.81 63 PHE B CA 1
ATOM 1594 C C . PHE B 1 63 ? -2.934 15.766 3.537 1 98.81 63 PHE B C 1
ATOM 1596 O O . PHE B 1 63 ? -4.039 16.203 3.859 1 98.81 63 PHE B O 1
ATOM 1603 N N . VAL B 1 64 ? -2.756 14.867 2.578 1 98.88 64 VAL B N 1
ATOM 1604 C CA . VAL B 1 64 ? -3.879 14.133 2 1 98.88 64 VAL B CA 1
ATOM 1605 C C . VAL B 1 64 ? -3.658 12.633 2.166 1 98.88 64 VAL B C 1
ATOM 1607 O O . VAL B 1 64 ? -2.604 12.109 1.802 1 98.88 64 VAL B O 1
ATOM 1610 N N . SER B 1 65 ? -4.605 12.008 2.74 1 98.5 65 SER B N 1
ATOM 1611 C CA . SER B 1 65 ? -4.594 10.555 2.883 1 98.5 65 SER B CA 1
ATOM 1612 C C . SER B 1 65 ? -5.574 9.891 1.917 1 98.5 65 SER B C 1
ATOM 1614 O O . SER B 1 65 ? -6.723 10.328 1.797 1 98.5 65 SER B O 1
ATOM 1616 N N . LEU B 1 66 ? -5.121 8.906 1.239 1 97.62 66 LEU B N 1
ATOM 1617 C CA . LEU B 1 66 ? -5.965 8.016 0.451 1 97.62 66 LEU B CA 1
ATOM 1618 C C . LEU B 1 66 ? -6.055 6.641 1.1 1 97.62 66 LEU B C 1
ATOM 1620 O O . LEU B 1 66 ? -5.145 5.82 0.952 1 97.62 66 LEU B O 1
ATOM 1624 N N . GLY B 1 67 ? -7.145 6.434 1.868 1 96.31 67 GLY B N 1
ATOM 1625 C CA . GLY B 1 67 ? -7.316 5.152 2.535 1 96.31 67 GLY B CA 1
ATOM 1626 C C . GLY B 1 67 ? -6.434 4.992 3.758 1 96.31 67 GLY B C 1
ATOM 1627 O O . GLY B 1 67 ? -5.719 3.996 3.891 1 96.31 67 GLY B O 1
ATOM 1628 N N . TYR B 1 68 ? -6.469 5.934 4.707 1 97.38 68 TYR B N 1
ATOM 1629 C CA . TYR B 1 68 ? -5.672 5.852 5.926 1 97.38 68 TYR B CA 1
ATOM 1630 C C . TYR B 1 68 ? -6.051 4.621 6.742 1 97.38 68 TYR B C 1
ATOM 1632 O O . TYR B 1 68 ? -7.23 4.379 7 1 97.38 68 TYR B O 1
ATOM 1640 N N . PRO B 1 69 ? -5.105 3.9 7.191 1 94.19 69 PRO B N 1
ATOM 1641 C CA . PRO B 1 69 ? -5.406 2.641 7.875 1 94.19 69 PRO B CA 1
ATOM 1642 C C . PRO B 1 69 ? -5.68 2.828 9.367 1 94.19 69 PRO B C 1
ATOM 1644 O O . PRO B 1 69 ? -4.852 2.465 10.203 1 94.19 69 PRO B O 1
ATOM 1647 N N . PHE B 1 70 ? -6.906 3.135 9.734 1 95.56 70 PHE B N 1
ATOM 1648 C CA . PHE B 1 70 ? -7.328 3.379 11.109 1 95.56 70 PHE B CA 1
ATOM 1649 C C . PHE B 1 70 ? -8.023 2.152 11.688 1 95.56 70 PHE B C 1
ATOM 1651 O O . PHE B 1 70 ? -8.383 2.135 12.867 1 95.56 70 PHE B O 1
ATOM 1658 N N . GLY B 1 71 ? -8.227 1.169 10.891 1 92.94 71 GLY B N 1
ATOM 1659 C CA . GLY B 1 71 ? -8.977 0.013 11.359 1 92.94 71 GLY B CA 1
ATOM 1660 C C . GLY B 1 71 ? -8.32 -0.681 12.539 1 92.94 71 GLY B C 1
ATOM 1661 O O . GLY B 1 71 ? -7.117 -0.518 12.773 1 92.94 71 GLY B O 1
ATOM 1662 N N . LEU B 1 72 ? -9.109 -1.485 13.258 1 89.06 72 LEU B N 1
ATOM 1663 C CA . LEU B 1 72 ? -8.633 -2.139 14.477 1 89.06 72 LEU B CA 1
ATOM 1664 C C . LEU B 1 72 ? -7.43 -3.031 14.18 1 89.06 72 LEU B C 1
ATOM 1666 O O . LEU B 1 72 ? -6.383 -2.895 14.82 1 89.06 72 LEU B O 1
ATOM 1670 N N . THR B 1 73 ? -7.543 -3.848 13.211 1 86.56 73 THR B N 1
ATOM 1671 C CA . THR B 1 73 ? -6.449 -4.762 12.898 1 86.56 73 THR B CA 1
ATOM 1672 C C . THR B 1 73 ? -5.258 -4.004 12.32 1 86.56 73 THR B C 1
ATOM 1674 O O . THR B 1 73 ? -4.109 -4.301 12.648 1 86.56 73 THR B O 1
ATOM 1677 N N . ALA B 1 74 ? -5.562 -3.027 11.5 1 87.25 74 ALA B N 1
ATOM 1678 C CA . ALA B 1 74 ? -4.496 -2.213 10.93 1 87.25 74 ALA B CA 1
ATOM 1679 C C . ALA B 1 74 ? -3.775 -1.412 12.008 1 87.25 74 ALA B C 1
ATOM 1681 O O . ALA B 1 74 ? -2.586 -1.11 11.883 1 87.25 74 ALA B O 1
ATOM 1682 N N . SER B 1 75 ? -4.395 -1.134 13.117 1 90.06 75 SER B N 1
ATOM 1683 C CA . SER B 1 75 ? -3.824 -0.337 14.203 1 90.06 75 SER B CA 1
ATOM 1684 C C . SER B 1 75 ? -2.721 -1.099 14.93 1 90.06 75 SER B C 1
ATOM 1686 O O . SER B 1 75 ? -1.881 -0.496 15.602 1 90.06 75 SER B O 1
ATOM 1688 N N . ILE B 1 76 ? -2.736 -2.305 14.742 1 84.94 76 ILE B N 1
ATOM 1689 C CA . ILE B 1 76 ? -1.654 -3.094 15.328 1 84.94 76 ILE B CA 1
ATOM 1690 C C . ILE B 1 76 ? -0.335 -2.744 14.641 1 84.94 76 ILE B C 1
ATOM 1692 O O . ILE B 1 76 ? 0.708 -2.664 15.289 1 84.94 76 ILE B O 1
ATOM 1696 N N . LEU B 1 77 ? -0.386 -2.475 13.422 1 84.62 77 LEU B N 1
ATOM 1697 C CA . LEU B 1 77 ? 0.802 -2.15 12.641 1 84.62 77 LEU B CA 1
ATOM 1698 C C . LEU B 1 77 ? 1.057 -0.647 12.641 1 84.62 77 LEU B C 1
ATOM 1700 O O . LEU B 1 77 ? 2.209 -0.208 12.672 1 84.62 77 LEU B O 1
ATOM 1704 N N . PHE B 1 78 ? -0.059 0.123 12.641 1 91.38 78 PHE B N 1
ATOM 1705 C CA . PHE B 1 78 ? 0.112 1.538 12.336 1 91.38 78 PHE B CA 1
ATOM 1706 C C . PHE B 1 78 ? -0.368 2.402 13.5 1 91.38 78 PHE B C 1
ATOM 1708 O O . PHE B 1 78 ? -0.325 3.633 13.422 1 91.38 78 PHE B O 1
ATOM 1715 N N . GLY B 1 79 ? -0.763 1.804 14.633 1 92.56 79 GLY B N 1
ATOM 1716 C CA . GLY B 1 79 ? -1.323 2.549 15.75 1 92.56 79 GLY B CA 1
ATOM 1717 C C . GLY B 1 79 ? -0.397 3.633 16.266 1 92.56 79 GLY B C 1
ATOM 1718 O O . GLY B 1 79 ? -0.843 4.738 16.578 1 92.56 79 GLY B O 1
ATOM 1719 N N . ARG B 1 80 ? 0.853 3.369 16.25 1 92.88 80 ARG B N 1
ATOM 1720 C CA . ARG B 1 80 ? 1.834 4.316 16.781 1 92.88 80 ARG B CA 1
ATOM 1721 C C . ARG B 1 80 ? 1.981 5.516 15.844 1 92.88 80 ARG B C 1
ATOM 1723 O O . ARG B 1 80 ? 2.506 6.559 16.234 1 92.88 80 ARG B O 1
ATOM 1730 N N . HIS B 1 81 ? 1.595 5.344 14.633 1 95.12 81 HIS B N 1
ATOM 1731 C CA . HIS B 1 81 ? 1.692 6.414 13.648 1 95.12 81 HIS B CA 1
ATOM 1732 C C . HIS B 1 81 ? 0.484 7.344 13.727 1 95.12 81 HIS B C 1
ATOM 1734 O O . HIS B 1 81 ? 0.546 8.484 13.266 1 95.12 81 HIS B O 1
ATOM 1740 N N . HIS B 1 82 ? -0.607 6.891 14.336 1 97.06 82 HIS B N 1
ATOM 1741 C CA . HIS B 1 82 ? -1.87 7.617 14.273 1 97.06 82 HIS B CA 1
ATOM 1742 C C . HIS B 1 82 ? -1.762 8.977 14.961 1 97.06 82 HIS B C 1
ATOM 1744 O O . HIS B 1 82 ? -2.279 9.977 14.461 1 97.06 82 HIS B O 1
ATOM 1750 N N . LYS B 1 83 ? -1.05 8.992 16.094 1 97 83 LYS B N 1
ATOM 1751 C CA . LYS B 1 83 ? -1.04 10.188 16.938 1 97 83 LYS B CA 1
ATOM 1752 C C . LYS B 1 83 ? -0.433 11.375 16.203 1 97 83 LYS B C 1
ATOM 1754 O O . LYS B 1 83 ? -0.829 12.516 16.422 1 97 83 LYS B O 1
ATOM 1759 N N . PHE B 1 84 ? 0.466 11.172 15.32 1 97.44 84 PHE B N 1
ATOM 1760 C CA . PHE B 1 84 ? 1.21 12.25 14.688 1 97.44 84 PHE B CA 1
ATOM 1761 C C . PHE B 1 84 ? 0.3 13.086 13.797 1 97.44 84 PHE B C 1
ATOM 1763 O O . PHE B 1 84 ? 0.294 14.32 13.883 1 97.44 84 PHE B O 1
ATOM 1770 N N . ILE B 1 85 ? -0.549 12.383 13.008 1 98.19 85 ILE B N 1
ATOM 1771 C CA . ILE B 1 85 ? -1.391 13.156 12.094 1 98.19 85 ILE B CA 1
ATOM 1772 C C . ILE B 1 85 ? -2.621 13.664 12.844 1 98.19 85 ILE B C 1
ATOM 1774 O O . ILE B 1 85 ? -3.141 14.742 12.531 1 98.19 85 ILE B O 1
ATOM 1778 N N . LEU B 1 86 ? -3.07 12.891 13.859 1 98.56 86 LEU B N 1
ATOM 1779 C CA . LEU B 1 86 ? -4.234 13.305 14.641 1 98.56 86 LEU B CA 1
ATOM 1780 C C . LEU B 1 86 ? -3.914 14.547 15.477 1 98.56 86 LEU B C 1
ATOM 1782 O O . LEU B 1 86 ? -4.773 15.406 15.664 1 98.56 86 LEU B O 1
ATOM 1786 N N . GLN B 1 87 ? -2.689 14.719 15.883 1 98.5 87 GLN B N 1
ATOM 1787 C CA . GLN B 1 87 ? -2.299 15.828 16.75 1 98.5 87 GLN B CA 1
ATOM 1788 C C . GLN B 1 87 ? -1.823 17.016 15.922 1 98.5 87 GLN B C 1
ATOM 1790 O O . GLN B 1 87 ? -1.679 18.125 16.453 1 98.5 87 GLN B O 1
ATOM 1795 N N . SER B 1 88 ? -1.544 16.828 14.672 1 98.69 88 SER B N 1
ATOM 1796 C CA . SER B 1 88 ? -1.062 17.922 13.836 1 98.69 88 SER B CA 1
ATOM 1797 C C . SER B 1 88 ? -2.145 18.984 13.633 1 98.69 88 SER B C 1
ATOM 1799 O O . SER B 1 88 ? -3.301 18.641 13.359 1 98.69 88 SER B O 1
ATOM 1801 N N . SER B 1 89 ? -1.773 20.188 13.688 1 98.5 89 SER B N 1
ATOM 1802 C CA . SER B 1 89 ? -2.709 21.281 13.453 1 98.5 89 SER B CA 1
ATOM 1803 C C . SER B 1 89 ? -2.768 21.641 11.969 1 98.5 89 SER B C 1
ATOM 1805 O O . SER B 1 89 ? -3.594 22.469 11.562 1 98.5 89 SER B O 1
ATOM 1807 N N . LYS B 1 90 ? -1.959 21.047 11.133 1 98.5 90 LYS B N 1
ATOM 1808 C CA . LYS B 1 90 ? -1.924 21.375 9.703 1 98.5 90 LYS B CA 1
ATOM 1809 C C . LYS B 1 90 ? -3.143 20.812 8.984 1 98.5 90 LYS B C 1
ATOM 1811 O O . LYS B 1 90 ? -3.643 19.734 9.344 1 98.5 90 LYS B O 1
ATOM 1816 N N . PRO B 1 91 ? -3.594 21.516 7.922 1 98.88 91 PRO B N 1
ATOM 1817 C CA . PRO B 1 91 ? -4.762 21.031 7.18 1 98.88 91 PRO B CA 1
ATOM 1818 C C . PRO B 1 91 ? -4.57 19.625 6.617 1 98.88 91 PRO B C 1
ATOM 1820 O O . PRO B 1 91 ? -3.482 19.297 6.137 1 98.88 91 PRO B O 1
ATOM 1823 N N . LYS B 1 92 ? -5.648 18.844 6.75 1 98.88 92 LYS B N 1
ATOM 1824 C CA . LYS B 1 92 ? -5.562 17.484 6.258 1 98.88 92 LYS B CA 1
ATOM 1825 C C . LYS B 1 92 ? -6.891 17.031 5.648 1 98.88 92 LYS B C 1
ATOM 1827 O O . LYS B 1 92 ? -7.957 17.453 6.098 1 98.88 92 LYS B O 1
ATOM 1832 N N . LEU B 1 93 ? -6.793 16.266 4.609 1 98.88 93 LEU B N 1
ATOM 1833 C CA . LEU B 1 93 ? -7.914 15.656 3.9 1 98.88 93 LEU B CA 1
ATOM 1834 C C . LEU B 1 93 ? -7.793 14.133 3.9 1 98.88 93 LEU B C 1
ATOM 1836 O O . LEU B 1 93 ? -6.754 13.586 3.516 1 98.88 93 LEU B O 1
ATOM 1840 N N . PHE B 1 94 ? -8.828 13.484 4.418 1 98.88 94 PHE B N 1
ATOM 1841 C CA . PHE B 1 94 ? -8.914 12.031 4.395 1 98.88 94 PHE B CA 1
ATOM 1842 C C . PHE B 1 94 ? -9.938 11.57 3.359 1 98.88 94 PHE B C 1
ATOM 1844 O O . PHE B 1 94 ? -11.133 11.836 3.494 1 98.88 94 PHE B O 1
ATOM 1851 N N . VAL B 1 95 ? -9.445 10.875 2.314 1 98.75 95 VAL B N 1
ATOM 1852 C CA . VAL B 1 95 ? -10.289 10.289 1.28 1 98.75 95 VAL B CA 1
ATOM 1853 C C . VAL B 1 95 ? -10.406 8.789 1.498 1 98.75 95 VAL B C 1
ATOM 1855 O O . VAL B 1 95 ? -9.406 8.109 1.755 1 98.75 95 VAL B O 1
ATOM 1858 N N . MET B 1 96 ? -11.617 8.289 1.445 1 98.12 96 MET B N 1
ATOM 1859 C CA . MET B 1 96 ? -11.805 6.867 1.699 1 98.12 96 MET B CA 1
ATOM 1860 C C . MET B 1 96 ? -13.055 6.348 0.987 1 98.12 96 MET B C 1
ATOM 1862 O O . MET B 1 96 ? -14.062 7.047 0.906 1 98.12 96 MET B O 1
ATOM 1866 N N . GLY B 1 97 ? -12.969 5.156 0.407 1 97.31 97 GLY B N 1
ATOM 1867 C CA . GLY B 1 97 ? -14.164 4.461 -0.037 1 97.31 97 GLY B CA 1
ATOM 1868 C C . GLY B 1 97 ? -14.969 3.875 1.105 1 97.31 97 GLY B C 1
ATOM 1869 O O . GLY B 1 97 ? -14.406 3.361 2.074 1 97.31 97 GLY B O 1
ATOM 1870 N N . THR B 1 98 ? -16.281 3.793 0.93 1 97.25 98 THR B N 1
ATOM 1871 C CA . THR B 1 98 ? -17.125 3.352 2.031 1 97.25 98 THR B CA 1
ATOM 1872 C C . THR B 1 98 ? -17.094 1.831 2.16 1 97.25 98 THR B C 1
ATOM 1874 O O . THR B 1 98 ? -17.547 1.279 3.166 1 97.25 98 THR B O 1
ATOM 1877 N N . LYS B 1 99 ? -16.531 1.173 1.175 1 94.62 99 LYS B N 1
ATOM 1878 C CA . LYS B 1 99 ? -16.391 -0.279 1.223 1 94.62 99 LYS B CA 1
ATOM 1879 C C . LYS B 1 99 ? -14.938 -0.68 1.451 1 94.62 99 LYS B C 1
ATOM 1881 O O . LYS B 1 99 ? -14.5 -1.73 0.981 1 94.62 99 LYS B O 1
ATOM 1886 N N . ASP B 1 100 ? -14.281 0.244 2.102 1 94.19 100 ASP B N 1
ATOM 1887 C CA . ASP B 1 100 ? -12.906 -0.067 2.469 1 94.19 100 ASP B CA 1
ATOM 1888 C C . ASP B 1 100 ? -12.844 -1.275 3.4 1 94.19 100 ASP B C 1
ATOM 1890 O O . ASP B 1 100 ? -13.461 -1.273 4.469 1 94.19 100 ASP B O 1
ATOM 1894 N N . GLY B 1 101 ? -12.031 -2.234 3.084 1 89.75 101 GLY B N 1
ATOM 1895 C CA . GLY B 1 101 ? -11.961 -3.482 3.826 1 89.75 101 GLY B CA 1
ATOM 1896 C C . GLY B 1 101 ? -11.023 -3.422 5.012 1 89.75 101 GLY B C 1
ATOM 1897 O O . GLY B 1 101 ? -10.93 -4.375 5.793 1 89.75 101 GLY B O 1
ATOM 1898 N N . PHE B 1 102 ? -10.344 -2.309 5.211 1 90.19 102 PHE B N 1
ATOM 1899 C CA . PHE B 1 102 ? -9.352 -2.195 6.273 1 90.19 102 PHE B CA 1
ATOM 1900 C C . PHE B 1 102 ? -9.805 -1.196 7.332 1 90.19 102 PHE B C 1
ATOM 1902 O O . PHE B 1 102 ? -9.312 -1.218 8.461 1 90.19 102 PHE B O 1
ATOM 1909 N N . THR B 1 103 ? -10.562 -0.273 7.02 1 94.38 103 THR B N 1
ATOM 1910 C CA . THR B 1 103 ? -11.078 0.782 7.887 1 94.38 103 THR B CA 1
ATOM 1911 C C . THR B 1 103 ? -12.539 1.073 7.57 1 94.38 103 THR B C 1
ATOM 1913 O O . THR B 1 103 ? -12.891 1.35 6.422 1 94.38 103 THR B O 1
ATOM 1916 N N . SER B 1 104 ? -13.422 1.003 8.594 1 95.25 104 SER B N 1
ATOM 1917 C CA . SER B 1 104 ? -14.812 1.376 8.375 1 95.25 104 SER B CA 1
ATOM 1918 C C . SER B 1 104 ? -15 2.887 8.453 1 95.25 104 SER B C 1
ATOM 1920 O O . SER B 1 104 ? -14.172 3.59 9.031 1 95.25 104 SER B O 1
ATOM 1922 N N . VAL B 1 105 ? -16.094 3.303 7.891 1 96.81 105 VAL B N 1
ATOM 1923 C CA . VAL B 1 105 ? -16.438 4.719 7.98 1 96.81 105 VAL B CA 1
ATOM 1924 C C . VAL B 1 105 ? -16.531 5.137 9.445 1 96.81 105 VAL B C 1
ATOM 1926 O O . VAL B 1 105 ? -16.016 6.191 9.828 1 96.81 105 VAL B O 1
ATOM 1929 N N . LYS B 1 106 ? -17.125 4.266 10.242 1 97 106 LYS B N 1
ATOM 1930 C CA . LYS B 1 106 ? -17.25 4.547 11.672 1 97 106 LYS B CA 1
ATOM 1931 C C . LYS B 1 106 ? -15.883 4.695 12.328 1 97 106 LYS B C 1
ATOM 1933 O O . LYS B 1 106 ? -15.68 5.598 13.141 1 97 106 LYS B O 1
ATOM 1938 N N . GLN B 1 107 ? -14.992 3.857 12.055 1 96.06 107 GLN B N 1
ATOM 1939 C CA . GLN B 1 107 ? -13.648 3.912 12.609 1 96.06 107 GLN B CA 1
ATOM 1940 C C . GLN B 1 107 ? -12.938 5.203 12.203 1 96.06 107 GLN B C 1
ATOM 1942 O O . GLN B 1 107 ? -12.25 5.82 13.023 1 96.06 107 GLN B O 1
ATOM 1947 N N . LEU B 1 108 ? -13.094 5.574 10.93 1 97.56 108 LEU B N 1
ATOM 1948 C CA . LEU B 1 108 ? -12.516 6.828 10.453 1 97.56 108 LEU B CA 1
ATOM 1949 C C . LEU B 1 108 ? -13.078 8.016 11.234 1 97.56 108 LEU B C 1
ATOM 1951 O O . LEU B 1 108 ? -12.32 8.828 11.766 1 97.56 108 LEU B O 1
ATOM 1955 N N . GLU B 1 109 ? -14.344 8.055 11.336 1 97.56 109 GLU B N 1
ATOM 1956 C CA . GLU B 1 109 ? -15.016 9.148 12.016 1 97.56 109 GLU B CA 1
ATOM 1957 C C . GLU B 1 109 ? -14.617 9.219 13.484 1 97.56 109 GLU B C 1
ATOM 1959 O O . GLU B 1 109 ? -14.359 10.305 14.016 1 97.56 109 GLU B O 1
ATOM 1964 N N . ASN B 1 110 ? -14.562 8.117 14.109 1 97.19 110 ASN B N 1
ATOM 1965 C CA . ASN B 1 110 ? -14.172 8.062 15.516 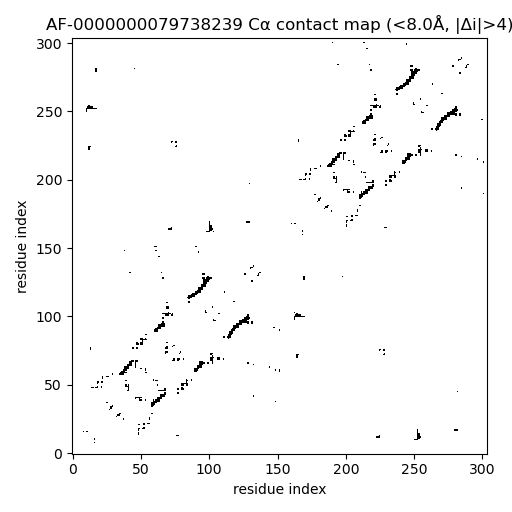1 97.19 110 ASN B CA 1
ATOM 1966 C C . ASN B 1 110 ? -12.758 8.609 15.719 1 97.19 110 ASN B C 1
ATOM 1968 O O . ASN B 1 110 ?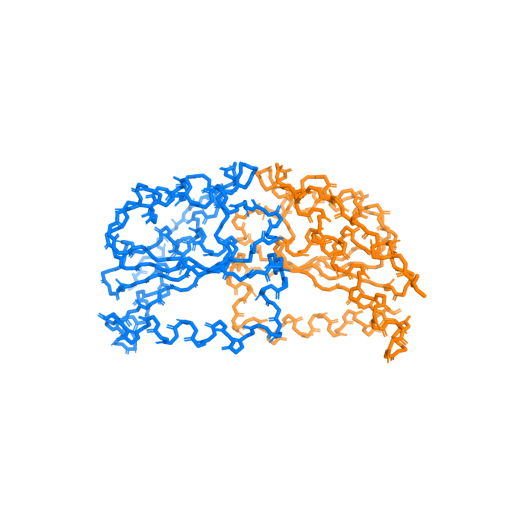 -12.508 9.344 16.672 1 97.19 110 ASN B O 1
ATOM 1972 N N . LYS B 1 111 ? -11.883 8.266 14.844 1 97.44 111 LYS B N 1
ATOM 1973 C CA . LYS B 1 111 ? -10.5 8.719 14.961 1 97.44 111 LYS B CA 1
ATOM 1974 C C . LYS B 1 111 ? -10.391 10.219 14.703 1 97.44 111 LYS B C 1
ATOM 1976 O O . LYS B 1 111 ? -9.633 10.914 15.391 1 97.44 111 LYS B O 1
ATOM 1981 N N . LEU B 1 112 ? -11.188 10.711 13.773 1 98.19 112 LEU B N 1
ATOM 1982 C CA . LEU B 1 112 ? -11.023 12.094 13.336 1 98.19 112 LEU B CA 1
ATOM 1983 C C . LEU B 1 112 ? -11.789 13.047 14.258 1 98.19 112 LEU B C 1
ATOM 1985 O O . LEU B 1 112 ? -11.57 14.258 14.219 1 98.19 112 LEU B O 1
ATOM 1989 N N . ARG B 1 113 ? -12.609 12.5 15.086 1 97.19 113 ARG B N 1
ATOM 1990 C CA . ARG B 1 113 ? -13.406 13.32 15.992 1 97.19 113 ARG B CA 1
ATOM 1991 C C . ARG B 1 113 ? -12.516 14.188 16.875 1 97.19 113 ARG B C 1
ATOM 1993 O O . ARG B 1 113 ? -12.883 15.312 17.219 1 97.19 113 ARG B O 1
ATOM 2000 N N . THR B 1 114 ? -11.328 13.719 17.156 1 95.19 114 THR B N 1
ATOM 2001 C CA . THR B 1 114 ? -10.461 14.461 18.062 1 95.19 114 THR B CA 1
ATOM 2002 C C . THR B 1 114 ? -9.234 15 17.328 1 95.19 114 THR B C 1
ATOM 2004 O O . THR B 1 114 ? -8.242 15.383 17.953 1 95.19 114 THR B O 1
ATOM 2007 N N . ALA B 1 115 ? -9.242 14.914 16.031 1 98.25 115 ALA B N 1
ATOM 2008 C CA . ALA B 1 115 ? -8.094 15.391 15.266 1 98.25 115 ALA B CA 1
ATOM 2009 C C . ALA B 1 115 ? -7.945 16.906 15.391 1 98.25 115 ALA B C 1
ATOM 2011 O O . ALA B 1 115 ? -8.938 17.641 15.383 1 98.25 115 ALA B O 1
ATOM 2012 N N . ALA B 1 116 ? -6.758 17.375 15.547 1 98.62 116 ALA B N 1
ATOM 2013 C CA . ALA B 1 116 ? -6.469 18.797 15.664 1 98.62 116 ALA B CA 1
ATOM 2014 C C . ALA B 1 116 ? -6.508 19.484 14.305 1 98.62 116 ALA B C 1
ATOM 2016 O O . ALA B 1 116 ? -6.25 18.859 13.273 1 98.62 116 ALA B O 1
ATOM 2017 N N . GLY B 1 117 ? -6.871 20.75 14.258 1 98.12 117 GLY B N 1
ATOM 2018 C CA . GLY B 1 117 ? -6.77 21.562 13.055 1 98.12 117 GLY B CA 1
ATOM 2019 C C . GLY B 1 117 ? -7.855 21.266 12.039 1 98.12 117 GLY B C 1
ATOM 2020 O O . GLY B 1 117 ? -8.789 20.516 12.328 1 98.12 117 GLY B O 1
ATOM 2021 N N . ARG B 1 118 ? -7.719 21.875 10.875 1 98.5 118 ARG B N 1
ATOM 2022 C CA . ARG B 1 118 ? -8.641 21.641 9.773 1 98.5 118 ARG B CA 1
ATOM 2023 C C . ARG B 1 118 ? -8.547 20.203 9.273 1 98.5 118 ARG B C 1
ATOM 2025 O O . ARG B 1 118 ? -7.504 19.781 8.766 1 98.5 118 ARG B O 1
ATOM 2032 N N . THR B 1 119 ? -9.609 19.484 9.508 1 98.75 119 THR B N 1
ATOM 2033 C CA . THR B 1 119 ? -9.68 18.078 9.109 1 98.75 119 THR B CA 1
ATOM 2034 C C . THR B 1 119 ? -10.906 17.828 8.242 1 98.75 119 THR B C 1
ATOM 2036 O O . THR B 1 119 ? -12.047 17.969 8.703 1 98.75 119 THR B O 1
ATOM 2039 N N . GLU B 1 120 ? -10.688 17.422 7.008 1 98.56 120 GLU B N 1
ATOM 2040 C CA . GLU B 1 120 ? -11.773 17.141 6.066 1 98.56 120 GLU B CA 1
ATOM 2041 C C . GLU B 1 120 ? -11.805 15.672 5.668 1 98.56 120 GLU B C 1
ATOM 2043 O O . GLU B 1 120 ? -10.773 14.992 5.699 1 98.56 120 GLU B O 1
ATOM 2048 N N . THR B 1 121 ? -13.023 15.242 5.359 1 98.62 121 THR B N 1
ATOM 2049 C CA . THR B 1 121 ? -13.211 13.883 4.855 1 98.62 121 THR B CA 1
ATOM 2050 C C . THR B 1 121 ? -13.945 13.898 3.52 1 98.62 121 THR B C 1
ATOM 2052 O O . THR B 1 121 ? -14.836 14.719 3.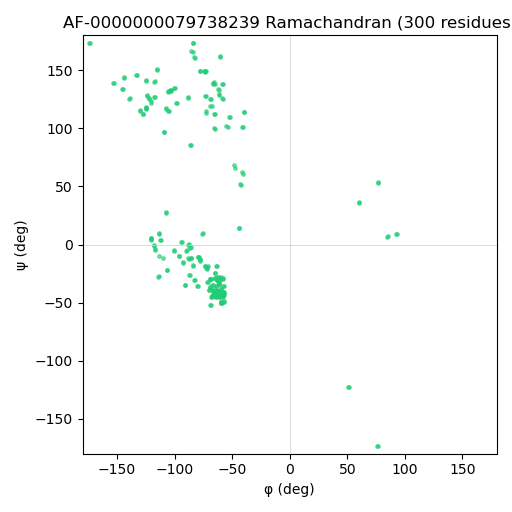305 1 98.62 121 THR B O 1
ATOM 2055 N N . HIS B 1 122 ? -13.539 13.062 2.668 1 98.69 122 HIS B N 1
ATOM 2056 C CA . HIS B 1 122 ? -14.25 12.781 1.426 1 98.69 122 HIS B CA 1
ATOM 2057 C C . HIS B 1 122 ? -14.5 11.289 1.26 1 98.69 122 HIS B C 1
ATOM 2059 O O . HIS B 1 122 ? -13.562 10.523 1.038 1 98.69 122 HIS B O 1
ATOM 2065 N N . LEU B 1 123 ? -15.758 10.93 1.332 1 98.5 123 LEU B N 1
ATOM 2066 C CA . LEU B 1 123 ? -16.141 9.531 1.203 1 98.5 123 LEU B CA 1
ATOM 2067 C C . LEU B 1 123 ? -16.656 9.234 -0.203 1 98.5 123 LEU B C 1
ATOM 2069 O O . LEU B 1 123 ? -17.391 10.031 -0.779 1 98.5 123 LEU B O 1
ATOM 2073 N N . ILE B 1 124 ? -16.188 8.156 -0.739 1 98 124 ILE B N 1
ATOM 2074 C CA . ILE B 1 124 ? -16.688 7.691 -2.029 1 98 124 ILE B CA 1
ATOM 2075 C C . ILE B 1 124 ? -17.562 6.457 -1.831 1 98 124 ILE B C 1
ATOM 2077 O O . ILE B 1 124 ? -17.062 5.391 -1.457 1 98 124 ILE B O 1
ATOM 2081 N N . LYS B 1 125 ? -18.797 6.566 -2.176 1 97.44 125 LYS B N 1
ATOM 2082 C CA . LYS B 1 125 ? -19.781 5.535 -1.891 1 97.44 125 LYS B CA 1
ATOM 2083 C C . LYS B 1 125 ? -19.531 4.281 -2.721 1 97.44 125 LYS B C 1
ATOM 2085 O O . LYS B 1 125 ? -19.359 4.359 -3.938 1 97.44 125 LYS B O 1
ATOM 2090 N N . GLY B 1 126 ? -19.406 3.139 -2.074 1 95.75 126 GLY B N 1
ATOM 2091 C CA . GLY B 1 126 ? -19.391 1.841 -2.729 1 95.75 126 GLY B CA 1
ATOM 2092 C C . GLY B 1 126 ? -18.016 1.438 -3.221 1 95.75 126 GLY B C 1
ATOM 2093 O O . GLY B 1 126 ? -17.875 0.429 -3.916 1 95.75 126 GLY B O 1
ATOM 2094 N N . VAL B 1 127 ? -17.062 2.182 -2.891 1 94.94 127 VAL B N 1
ATOM 2095 C CA . VAL B 1 127 ? -15.727 1.95 -3.426 1 94.94 127 VAL B CA 1
ATOM 2096 C C . VAL B 1 127 ? -14.852 1.292 -2.363 1 94.94 127 VAL B C 1
ATOM 2098 O O . VAL B 1 127 ? -14.875 1.691 -1.196 1 94.94 127 VAL B O 1
ATOM 2101 N N . SER B 1 128 ? -14.141 0.225 -2.764 1 94.5 128 SER B N 1
ATOM 2102 C CA . SER B 1 128 ? -13.242 -0.465 -1.843 1 94.5 128 SER B CA 1
ATOM 2103 C C . SER B 1 128 ? -11.875 0.216 -1.785 1 94.5 128 SER B C 1
ATOM 2105 O O . SER B 1 128 ? -11.609 1.154 -2.541 1 94.5 128 SER B O 1
ATOM 2107 N N . HIS B 1 129 ? -11.016 -0.271 -0.853 1 93.5 129 HIS B N 1
ATOM 2108 C CA . HIS B 1 129 ? -9.695 0.303 -0.625 1 93.5 129 HIS B CA 1
ATOM 2109 C C . HIS B 1 129 ? -8.867 0.301 -1.903 1 93.5 129 HIS B C 1
ATOM 2111 O O . HIS B 1 129 ? -8.367 1.346 -2.324 1 93.5 129 HIS B O 1
ATOM 2117 N N . PHE B 1 130 ? -8.82 -0.826 -2.568 1 90.19 130 PHE B N 1
ATOM 2118 C CA . PHE B 1 130 ? -7.922 -0.954 -3.711 1 90.19 130 PHE B CA 1
ATOM 2119 C C . PHE B 1 130 ? -8.602 -0.467 -4.988 1 90.19 130 PHE B C 1
ATOM 2121 O O . PHE B 1 130 ? -7.926 -0.061 -5.938 1 90.19 130 PHE B O 1
ATOM 2128 N N . GLN B 1 131 ? -9.969 -0.532 -5.051 1 91.5 131 GLN B N 1
ATOM 2129 C CA . GLN B 1 131 ? -10.656 0.11 -6.168 1 91.5 131 GLN B CA 1
ATOM 2130 C C . GLN B 1 131 ? -10.32 1.596 -6.242 1 91.5 131 GLN B C 1
ATOM 2132 O O . GLN B 1 131 ? -10.039 2.121 -7.32 1 91.5 131 GLN B O 1
ATOM 2137 N N . MET B 1 132 ? -10.266 2.205 -5.098 1 94 132 MET B N 1
ATOM 2138 C CA . MET B 1 132 ? -9.984 3.635 -5.031 1 94 132 MET B CA 1
ATOM 2139 C C . MET B 1 132 ? -8.578 3.934 -5.527 1 94 132 MET B C 1
ATOM 2141 O O . MET B 1 132 ? -8.328 4.996 -6.102 1 94 132 MET B O 1
ATOM 2145 N N . GLU B 1 133 ? -7.688 2.998 -5.383 1 90.69 133 GLU B N 1
ATOM 2146 C CA . GLU B 1 133 ? -6.297 3.184 -5.781 1 90.69 133 GLU B CA 1
ATOM 2147 C C . GLU B 1 133 ? -6.086 2.799 -7.242 1 90.69 133 GLU B C 1
ATOM 2149 O O . GLU B 1 133 ? -4.984 2.947 -7.777 1 90.69 133 GLU B O 1
ATOM 2154 N N . GLY B 1 134 ? -7.148 2.367 -7.879 1 88.69 134 GLY B N 1
ATOM 2155 C CA . GLY B 1 134 ? -7.047 1.946 -9.266 1 88.69 134 GLY B CA 1
ATOM 2156 C C . GLY B 1 134 ? -7.145 3.1 -10.25 1 88.69 134 GLY B C 1
ATOM 2157 O O . GLY B 1 134 ? -7.535 4.207 -9.875 1 88.69 134 GLY B O 1
ATOM 2158 N N . PRO B 1 135 ? -6.766 2.824 -11.492 1 87.38 135 PRO B N 1
ATOM 2159 C CA . PRO B 1 135 ? -6.672 3.881 -12.508 1 87.38 135 PRO B CA 1
ATOM 2160 C C . PRO B 1 135 ? -8.008 4.586 -12.75 1 87.38 135 PRO B C 1
ATOM 2162 O O . PRO B 1 135 ? -8.023 5.77 -13.102 1 87.38 135 PRO B O 1
ATOM 2165 N N . ASP B 1 136 ? -9.125 3.91 -12.539 1 92.5 136 ASP B N 1
ATOM 2166 C CA . ASP B 1 136 ? -10.445 4.488 -12.781 1 92.5 136 ASP B CA 1
ATOM 2167 C C . ASP B 1 136 ? -10.711 5.668 -11.852 1 92.5 136 ASP B C 1
ATOM 2169 O O . ASP B 1 136 ? -11.578 6.496 -12.125 1 92.5 136 ASP B O 1
ATOM 2173 N N . PHE B 1 137 ? -9.945 5.742 -10.781 1 94.94 137 PHE B N 1
ATOM 2174 C CA . PHE B 1 137 ? -10.195 6.789 -9.797 1 94.94 137 PHE B CA 1
ATOM 2175 C C . PHE B 1 137 ? -9.055 7.801 -9.789 1 94.94 137 PHE B C 1
ATOM 2177 O O . PHE B 1 137 ? -9.086 8.773 -9.023 1 94.94 137 PHE B O 1
ATOM 2184 N N . ASP B 1 138 ? -8.102 7.664 -10.664 1 93.38 138 ASP B N 1
ATOM 2185 C CA . ASP B 1 138 ? -6.926 8.531 -10.672 1 93.38 138 ASP B CA 1
ATOM 2186 C C . ASP B 1 138 ? -7.32 9.992 -10.859 1 93.38 138 ASP B C 1
ATOM 2188 O O . ASP B 1 138 ? -6.879 10.859 -10.109 1 93.38 138 ASP B O 1
ATOM 2192 N N . ALA B 1 139 ? -8.133 10.188 -11.883 1 95.69 139 ALA B N 1
ATOM 2193 C CA . ALA B 1 139 ? -8.531 11.562 -12.18 1 95.69 139 ALA B CA 1
ATOM 2194 C C . ALA B 1 139 ? -9.266 12.188 -11 1 95.69 139 ALA B C 1
ATOM 2196 O O . ALA B 1 139 ? -9.023 13.344 -10.656 1 95.69 139 ALA B O 1
ATOM 2197 N N . GLN B 1 140 ? -10.156 11.422 -10.406 1 97.31 140 GLN B N 1
ATOM 2198 C CA . GLN B 1 140 ? -10.898 11.922 -9.25 1 97.31 140 GLN B CA 1
ATOM 2199 C C . GLN B 1 140 ? -9.953 12.25 -8.094 1 97.31 140 GLN B C 1
ATOM 2201 O O . GLN B 1 140 ? -10.102 13.281 -7.438 1 97.31 140 GLN B O 1
ATOM 2206 N N . MET B 1 141 ? -9 11.422 -7.789 1 97.06 141 MET B N 1
ATOM 2207 C CA . MET B 1 141 ? -8.039 11.656 -6.719 1 97.06 141 MET B CA 1
ATOM 2208 C C . MET B 1 141 ? -7.211 12.906 -7 1 97.06 141 MET B C 1
ATOM 2210 O O . MET B 1 141 ? -7 13.727 -6.109 1 97.06 141 MET B O 1
ATOM 2214 N N . VAL B 1 142 ? -6.754 13.062 -8.258 1 97.12 142 VAL B N 1
ATOM 2215 C CA . VAL B 1 142 ? -5.957 14.219 -8.641 1 97.12 142 VAL B CA 1
ATOM 2216 C C . VAL B 1 142 ? -6.77 15.492 -8.43 1 97.12 142 VAL B C 1
ATOM 2218 O O . VAL B 1 142 ? -6.266 16.484 -7.887 1 97.12 142 VAL B O 1
ATOM 2221 N N . ASN B 1 143 ? -7.984 15.438 -8.805 1 97.81 143 ASN B N 1
ATOM 2222 C CA . ASN B 1 143 ? -8.844 16.609 -8.656 1 97.81 143 ASN B CA 1
ATOM 2223 C C . ASN B 1 143 ? -9.047 16.969 -7.184 1 97.81 143 ASN B C 1
ATOM 2225 O O . ASN B 1 143 ? -8.984 18.141 -6.816 1 97.81 143 ASN B O 1
ATOM 2229 N N . LEU B 1 144 ? -9.312 15.938 -6.352 1 98 144 LEU B N 1
ATOM 2230 C CA . LEU B 1 144 ? -9.492 16.172 -4.922 1 98 144 LEU B CA 1
ATOM 2231 C C . LEU B 1 144 ? -8.242 16.797 -4.309 1 98 144 LEU B C 1
ATOM 2233 O O . LEU B 1 144 ? -8.328 17.75 -3.535 1 98 144 LEU B O 1
ATOM 2237 N N . ILE B 1 145 ? -7.082 16.312 -4.699 1 98 145 ILE B N 1
ATOM 2238 C CA . ILE B 1 145 ? -5.809 16.797 -4.184 1 98 145 ILE B CA 1
ATOM 2239 C C . ILE B 1 145 ? -5.57 18.234 -4.656 1 98 145 ILE B C 1
ATOM 2241 O O . ILE B 1 145 ? -5.191 19.094 -3.863 1 98 145 ILE B O 1
ATOM 2245 N N . ALA B 1 146 ? -5.816 18.516 -5.926 1 97.62 146 ALA B N 1
ATOM 2246 C CA . ALA B 1 146 ? -5.621 19.844 -6.488 1 97.62 146 ALA B CA 1
ATOM 2247 C C . ALA B 1 146 ? -6.535 20.875 -5.816 1 97.62 146 ALA B C 1
ATOM 2249 O O . ALA B 1 146 ? -6.098 21.969 -5.469 1 97.62 146 ALA B O 1
ATOM 2250 N N . GLU B 1 147 ? -7.762 20.453 -5.641 1 98.25 147 GLU B N 1
ATOM 2251 C CA . GLU B 1 147 ? -8.711 21.344 -4.977 1 98.25 147 GLU B CA 1
ATOM 2252 C C . GLU B 1 147 ? -8.281 21.641 -3.545 1 98.25 147 GLU B C 1
ATOM 2254 O O . GLU B 1 147 ? -8.375 22.781 -3.088 1 98.25 147 GLU B O 1
ATOM 2259 N N . PHE B 1 148 ? -7.793 20.656 -2.91 1 98.44 148 PHE B N 1
ATOM 2260 C CA . PHE B 1 148 ? -7.332 20.844 -1.54 1 98.44 148 PHE B CA 1
ATOM 2261 C C . PHE B 1 148 ? -6.125 21.766 -1.493 1 98.44 148 PHE B C 1
ATOM 2263 O O . PHE B 1 148 ? -6.055 22.672 -0.645 1 98.44 148 PHE B O 1
ATOM 2270 N N . ILE B 1 149 ? -5.207 21.641 -2.41 1 96.88 149 ILE B N 1
ATOM 2271 C CA . ILE B 1 149 ? -4.012 22.469 -2.49 1 96.88 149 ILE B CA 1
ATOM 2272 C C . ILE B 1 149 ? -4.414 23.938 -2.66 1 96.88 149 ILE B C 1
ATOM 2274 O O . ILE B 1 149 ? -3.883 24.812 -1.977 1 96.88 149 ILE B O 1
ATOM 2278 N N . VAL B 1 150 ? -5.332 24.141 -3.514 1 96.62 150 VAL B N 1
ATOM 2279 C CA . VAL B 1 150 ? -5.766 25.5 -3.807 1 96.62 150 VAL B CA 1
ATOM 2280 C C . VAL B 1 150 ? -6.383 26.125 -2.559 1 96.62 150 VAL B C 1
ATOM 2282 O O . VAL B 1 150 ? -6.238 27.328 -2.324 1 96.62 150 VAL B O 1
ATOM 2285 N N . SER B 1 151 ? -6.949 25.297 -1.76 1 97.56 151 SER B N 1
ATOM 2286 C CA . SER B 1 151 ? -7.641 25.797 -0.573 1 97.56 151 SER B CA 1
ATOM 2287 C C . SER B 1 151 ? -6.656 26.156 0.534 1 97.56 151 SER B C 1
ATOM 2289 O O . SER B 1 151 ? -7.027 26.781 1.525 1 97.56 151 SER B O 1
ATOM 2291 N N . LEU B 1 152 ? -5.41 25.75 0.456 1 96.06 152 LEU B N 1
ATOM 2292 C CA . LEU B 1 152 ? -4.422 25.938 1.51 1 96.06 152 LEU B CA 1
ATOM 2293 C C . LEU B 1 152 ? -3.809 27.344 1.421 1 96.06 152 LEU B C 1
ATOM 2295 O O . LEU B 1 152 ? -3.465 27.938 2.443 1 96.06 152 LEU B O 1
#

InterPro domains:
  IPR029058 Alpha/Beta hydrolase fold [G3DSA:3.40.50.1820] (1-137)
  IPR029058 Alpha/Beta hydrolase fold [SSF53474] (1-149)
  IPR046879 KANL3/Tex30, alpha/beta hydrolase-like domain [PF20408] (25-129)

Nearest PDB structures (foldseek):
  3trd-assembly1_A  TM=7.516E-01  e=1.655E-07  Coxiella burnetii
  5cml-assembly1_A  TM=8.026E-01  e=5.593E-05  Rhodothermus marinus
  7qjm-assembly2_B  TM=7.817E-01  e=5.946E-05  Chloroflexus sp. MS-G
  6wyn-assembly1_A  TM=7.205E-01  e=5.217E-03  Mycobacterium tuberculosis H37Rv
  8pi1-assembly3_I  TM=7.081E-01  e=6.666E-03  Pseudomonas fluorescens

Solvent-accessible surface area (backbone atoms only — not comparable to full-atom values): 16086 Å² total; per-residue (Å²): 135,83,82,82,73,78,76,72,69,66,73,31,59,63,32,58,56,52,23,52,52,52,47,49,52,52,50,47,36,33,72,75,67,63,48,68,71,36,73,47,73,16,47,36,71,44,15,39,33,46,34,49,31,46,85,80,37,86,39,42,62,33,39,37,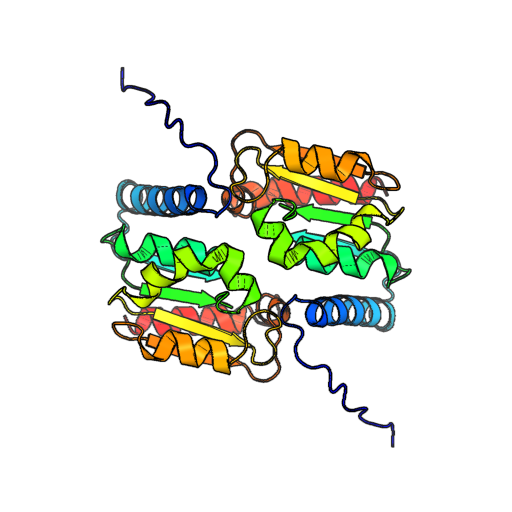25,43,37,53,50,60,10,76,54,37,27,75,48,41,46,85,31,48,57,46,46,33,62,31,58,51,40,33,38,42,34,36,30,60,47,20,18,44,30,48,63,66,44,49,50,62,61,53,71,72,35,34,53,54,72,45,76,46,76,38,85,80,28,28,51,65,59,55,73,30,78,91,30,44,67,60,52,51,48,56,51,51,54,50,58,74,72,105,134,81,82,82,74,78,79,73,70,65,75,30,60,63,33,59,55,52,25,52,51,52,47,49,53,50,50,48,37,34,72,75,66,64,46,67,72,36,73,48,73,17,47,35,73,45,15,40,33,47,32,49,31,46,85,78,36,86,38,41,62,34,38,38,26,43,38,55,52,60,10,77,54,38,27,72,47,39,46,85,31,49,56,46,45,32,64,30,60,53,40,33,38,41,32,36,30,62,45,20,18,43,30,46,62,66,46,49,50,61,60,53,70,72,34,35,52,53,72,46,77,46,76,40,84,78,28,28,52,64,59,55,72,31,77,93,29,45,66,59,53,52,49,54,52,52,53,50,57,73,72,106

Sequence (304 aa):
MRGAGRSTGRPSITGFSEVNDVVSVCQWATRNLNANRILLVGSSAGAAIAGSAVDQIKEVIGFVSLGYPFGLTASILFGRHHKFILQSSKPKLFVMGTKDGFTSVKQLENKLRTAAGRTETHLIKGVSHFQMEGPDFDAQMVNLIAEFIVSLMRGAGRSTGRPSITGFSEVNDVVSVCQWATRNLNANRILLVGSSAGAAIAGSAVDQIKEVIGFVSLGYPFGLTASILFGRHHKFILQSSKPKLFVMGTKDGFTSVKQLENKLRTAAGRTETHLIKGVSHFQMEGPDFDAQMVNLIAEFIVSL

Foldseek 3Di:
DDDPPPPVPDPDQQCQVVLVVLLVVLVCCCVPVVQQADEAEAEESRLLSSLQNQVVDNSYQEYEYQHYQQAPVSCVRRVVSLCSNQADQHAYEYEYECQEPRAHPVSVCVSNVRRHHHYYYHYDYPAYRVSCVDPVNVVVVVVVVVVVVVVD/DDDPPPPVPDPPPQCQVVLVVLLVVLVCCCVPVVQQADEAEAEESRLLSSLQNQVVDNSYQEYEYQHYQQAPVSCVRRVVSLCSNQADQHAYEYEYECQEPRAHPVSVCVSNVRRHHHYYYHYDYPAYRVSCVDPVNVVVVVVVVVVVVVVD

pLDDT: mean 90.06, std 17.67, range [19.75, 98.88]

Organism: Coffea canephora (NCBI:txid49390)